Protein AF-A0A4Q3KIL2-F1 (afdb_monomer)

Foldseek 3Di:
DDDPDQDPVNVLVCVQPPPQQCLLVCLLQLHLSLCVVPVPVVVVVVVCVVVVVDDDPPQFAFAEAEDDLVDDPDQLFAWPNVVDPVRDDDPPLQQDWDWDAAQPDTGTGGNVVVVDDPVRSNPDDDDHDDLPDPHSLCLLCVQQVNVPNAAVPRAGFGPLLVVLQVRCVSLVAPHSGEAEEADDDPSLWGDHNNRTHDHHFLVNQLVSSPQDPDPSSCVSVVVVVVLVVVLVVCVVPPDPVVNVVSVVVVVVSVVSSVLSVVLSVQSNPLPDRAQVSRVSVSVSCVVSSHTSYYYHYDDDD

Mean predicted aligned error: 13.44 Å

Solvent-accessible surface area (backbone atoms only — not comparable to full-atom values): 16807 Å² total; per-residue (Å²): 135,85,81,82,79,73,48,74,68,54,52,50,48,48,53,61,69,33,94,84,24,54,32,59,45,11,62,75,61,30,39,55,28,43,49,80,75,38,49,75,59,48,51,52,54,54,49,42,67,74,65,67,75,66,77,86,67,77,75,76,72,74,46,78,43,74,52,36,57,84,38,63,66,64,69,62,48,29,70,60,34,74,75,41,89,88,57,80,69,72,87,51,75,73,48,36,82,32,83,49,68,33,53,91,46,73,44,30,19,24,43,66,67,71,72,50,50,73,71,52,29,51,69,50,81,82,84,90,79,85,87,85,74,92,52,57,88,46,41,48,39,59,46,8,57,72,72,66,24,57,26,82,94,70,26,53,21,18,52,61,30,55,49,5,59,68,35,12,70,78,62,53,26,49,31,47,54,45,44,36,31,40,43,84,50,80,53,53,56,48,31,44,64,58,38,77,48,70,69,37,38,29,42,55,50,16,68,71,57,37,80,54,84,62,75,75,47,43,51,53,56,50,52,51,52,50,54,51,51,51,48,58,52,39,74,76,74,48,55,75,69,58,45,52,54,50,53,53,52,49,54,55,47,56,55,42,28,52,53,39,50,50,51,40,54,56,41,52,66,32,85,45,70,47,54,68,36,32,53,50,45,46,52,48,38,45,76,59,28,30,31,25,19,32,36,32,37,50,79,55,133

Sequence (301 aa):
MSTHVWTRRQALRQLLLGPAMLGLRGVATGLPAAWLMRPAKAMADAQRAIDGAVAPTLAPQYLILSTSGQGDPINCNAPGTYADSNIVHPSDPAMAATSMQFGSFQGKAAAPWASLSSVAGARTSFIHHATGTVVHNDEPKVLALMDNATGPNGSPDNLSSVLARNLAGPLGTVQVSPVAIGAQDPNEAVIFGGSPQPMLTPRSLASLLGKPTGPLGQLQAMRNADLTRLNQYFRQHATSGQRKFIDMYITSQAQTENLSDQYLNQLAQLTDNSPASQCTAAVLLAQMKVSPVFTLHIPFG

Structure (mmCIF, N/CA/C/O backbone):
data_AF-A0A4Q3KIL2-F1
#
_entry.id   AF-A0A4Q3KIL2-F1
#
loop_
_atom_site.group_PDB
_atom_site.id
_atom_site.type_symbol
_atom_site.label_atom_id
_atom_site.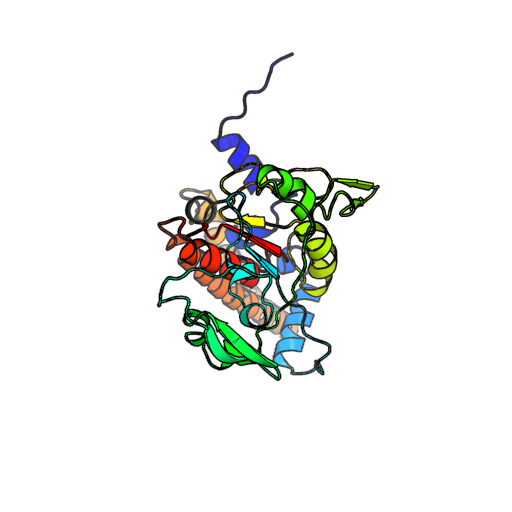label_alt_id
_atom_site.label_comp_id
_atom_site.label_asym_id
_atom_site.label_entity_id
_atom_site.label_seq_id
_atom_site.pdbx_PDB_ins_code
_atom_site.Cartn_x
_atom_site.Cartn_y
_atom_site.Cartn_z
_atom_site.occupancy
_atom_site.B_iso_or_equiv
_atom_site.auth_seq_id
_atom_site.auth_comp_id
_atom_site.auth_asym_id
_atom_site.auth_atom_id
_atom_site.pdbx_PDB_model_num
ATOM 1 N N . MET A 1 1 ? -8.607 39.636 12.199 1.00 35.03 1 MET A N 1
ATOM 2 C CA . MET A 1 1 ? -8.629 38.231 11.737 1.00 35.03 1 MET A CA 1
ATOM 3 C C . MET A 1 1 ? -7.475 37.507 12.408 1.00 35.03 1 MET A C 1
ATOM 5 O O . MET A 1 1 ? -6.334 37.789 12.079 1.00 35.03 1 MET A O 1
ATOM 9 N N . SER A 1 2 ? -7.750 36.691 13.429 1.00 31.44 2 SER A N 1
ATOM 10 C CA . SER A 1 2 ? -6.705 35.939 14.136 1.00 31.44 2 SER A CA 1
ATOM 11 C C . SER A 1 2 ? -6.387 34.682 13.328 1.00 31.44 2 SER A C 1
ATOM 13 O O . SER A 1 2 ? -7.258 33.839 13.121 1.00 31.44 2 SER A O 1
ATOM 15 N N . THR A 1 3 ? -5.168 34.589 12.804 1.00 37.41 3 THR A N 1
ATOM 16 C CA . THR A 1 3 ? -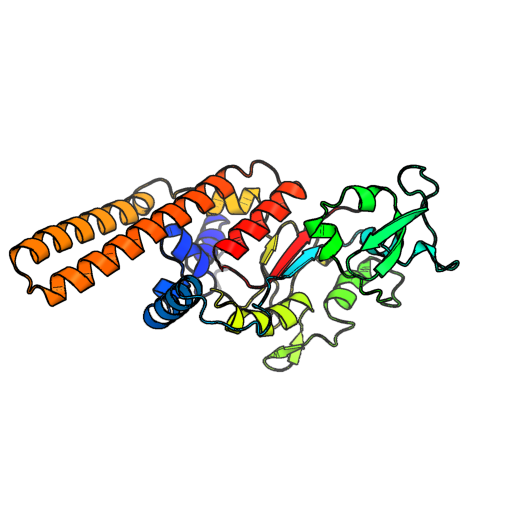4.650 33.379 12.167 1.00 37.41 3 THR A CA 1
ATOM 17 C C . THR A 1 3 ? -4.390 32.351 13.264 1.00 37.41 3 THR A C 1
ATOM 19 O O . THR A 1 3 ? -3.414 32.434 14.006 1.00 37.41 3 THR A O 1
ATOM 22 N N . HIS A 1 4 ? -5.294 31.383 13.416 1.00 42.50 4 HIS A N 1
ATOM 23 C CA . HIS A 1 4 ? -5.058 30.265 14.323 1.00 42.50 4 HIS A CA 1
ATOM 24 C C . HIS A 1 4 ? -3.902 29.419 13.776 1.00 42.50 4 HIS A C 1
ATOM 26 O O . HIS A 1 4 ? -4.068 28.654 12.829 1.00 42.50 4 HIS A O 1
ATOM 32 N N . VAL A 1 5 ? -2.717 29.570 14.369 1.00 41.41 5 VAL A N 1
ATOM 33 C CA . VAL A 1 5 ? -1.567 28.701 14.104 1.00 41.41 5 VAL A CA 1
ATOM 34 C C . VAL A 1 5 ? -1.808 27.380 14.826 1.00 41.41 5 VAL A C 1
ATOM 36 O O . VAL A 1 5 ? -1.796 27.306 16.055 1.00 41.41 5 VAL A O 1
ATOM 39 N N . TRP A 1 6 ? -2.068 26.332 14.051 1.00 39.75 6 TRP A N 1
ATOM 40 C CA . TRP A 1 6 ? -2.259 24.982 14.562 1.00 39.75 6 TRP A CA 1
ATOM 41 C C . TRP A 1 6 ? -0.924 24.414 15.030 1.00 39.75 6 TRP A C 1
ATOM 43 O O . TRP A 1 6 ? 0.027 24.310 14.259 1.00 39.75 6 TRP A O 1
ATOM 53 N N . THR A 1 7 ? -0.842 23.985 16.288 1.00 44.94 7 THR A N 1
ATOM 54 C CA . THR A 1 7 ? 0.316 23.199 16.730 1.00 44.94 7 THR A CA 1
ATOM 55 C C . THR A 1 7 ? 0.270 21.806 16.098 1.00 44.94 7 THR A C 1
ATOM 57 O O . THR A 1 7 ? -0.809 21.242 15.898 1.00 44.94 7 THR A O 1
ATOM 60 N N . ARG A 1 8 ? 1.433 21.182 15.857 1.00 40.28 8 ARG A N 1
ATOM 61 C CA . ARG A 1 8 ? 1.53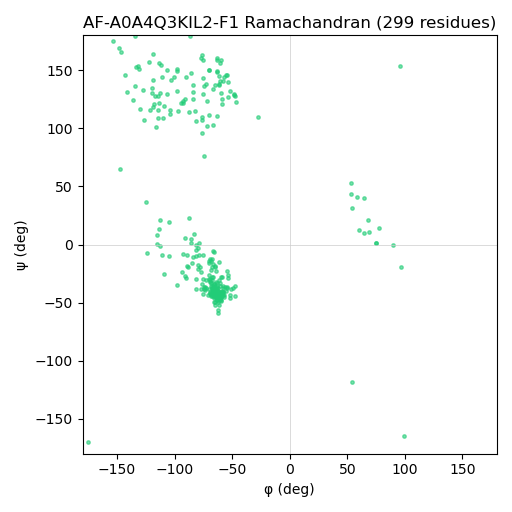3 19.796 15.348 1.00 40.28 8 ARG A CA 1
ATOM 62 C C . ARG A 1 8 ? 0.663 18.825 16.160 1.00 40.28 8 ARG A C 1
ATOM 64 O O . ARG A 1 8 ? 0.004 17.961 15.605 1.00 40.28 8 ARG A O 1
ATOM 71 N N . ARG A 1 9 ? 0.579 19.024 17.479 1.00 41.16 9 ARG A N 1
ATOM 72 C CA . ARG A 1 9 ? -0.278 18.248 18.392 1.00 41.16 9 ARG A CA 1
ATOM 73 C C . ARG A 1 9 ? -1.779 18.498 18.179 1.00 41.16 9 ARG A C 1
ATOM 75 O O . ARG A 1 9 ? -2.560 17.566 18.324 1.00 41.16 9 ARG A O 1
ATOM 82 N N . GLN A 1 10 ? -2.196 19.721 17.853 1.00 40.84 10 GLN A N 1
ATOM 83 C CA . GLN A 1 10 ? -3.594 20.042 17.536 1.00 40.84 10 GLN A CA 1
ATOM 84 C C . GLN A 1 10 ? -4.000 19.512 16.160 1.00 40.84 10 GLN A C 1
ATOM 86 O O . GLN A 1 10 ? -5.083 18.948 16.046 1.00 40.84 10 GLN A O 1
ATOM 91 N N . ALA A 1 11 ? -3.113 19.597 15.163 1.00 47.94 11 ALA A N 1
ATOM 92 C CA . ALA A 1 11 ? -3.315 18.975 13.856 1.00 47.94 11 ALA A CA 1
ATOM 93 C C . ALA A 1 11 ? -3.452 17.450 13.990 1.00 47.94 11 ALA A C 1
ATOM 95 O O . ALA A 1 11 ? -4.404 16.872 13.483 1.00 47.94 11 ALA A O 1
ATOM 96 N N . LEU A 1 12 ? -2.582 16.809 14.780 1.00 44.91 12 LEU A N 1
ATOM 97 C CA . LEU A 1 12 ? -2.662 15.373 15.067 1.00 44.91 12 LEU A CA 1
ATOM 98 C C . LEU A 1 12 ? -3.916 14.984 15.866 1.00 44.91 12 LEU A C 1
ATOM 100 O O . LEU A 1 12 ? -4.490 13.931 15.620 1.00 44.91 12 LEU A O 1
ATOM 104 N N . ARG A 1 13 ? -4.389 15.824 16.795 1.00 43.31 13 ARG A N 1
ATOM 105 C CA . ARG A 1 13 ? -5.648 15.582 17.526 1.00 43.31 13 ARG A CA 1
ATOM 106 C C . ARG A 1 13 ? -6.883 15.743 16.643 1.00 43.31 13 ARG A C 1
ATOM 108 O O . ARG A 1 13 ? -7.814 14.958 16.789 1.00 43.31 13 ARG A O 1
ATOM 115 N N . GLN A 1 14 ? -6.898 16.715 15.734 1.00 42.12 14 GLN A N 1
ATOM 116 C CA . GLN A 1 14 ? -7.960 16.825 14.732 1.00 42.12 14 GLN A CA 1
ATOM 117 C C . GLN A 1 14 ? -7.909 15.694 13.707 1.00 42.12 14 GLN A C 1
ATOM 119 O O . GLN A 1 14 ? -8.963 15.223 13.293 1.00 42.12 14 GLN A O 1
ATOM 124 N N . LEU A 1 15 ? -6.714 15.202 13.372 1.00 45.72 15 LEU A N 1
ATOM 125 C CA . LEU A 1 15 ? -6.539 13.989 12.583 1.00 45.72 15 LEU A CA 1
ATOM 126 C C . LEU A 1 15 ? -7.158 12.788 13.323 1.00 45.72 15 LEU A C 1
ATOM 128 O O . LEU A 1 15 ? -8.033 12.131 12.785 1.00 45.72 15 LEU A O 1
ATOM 132 N N . LEU A 1 16 ? -6.804 12.556 14.593 1.00 43.12 16 LEU A N 1
ATOM 133 C CA . LEU A 1 16 ? -7.280 11.419 15.403 1.00 43.12 16 LEU A CA 1
ATOM 134 C C . LEU A 1 16 ? -8.783 11.454 15.746 1.00 43.12 16 LEU A C 1
ATOM 136 O O . LEU A 1 16 ? -9.390 10.409 15.977 1.00 43.12 16 LEU A O 1
ATOM 140 N N . LEU A 1 17 ? -9.392 12.642 15.826 1.00 43.94 17 LEU A N 1
ATOM 141 C CA . LEU A 1 17 ? -10.775 12.823 16.287 1.00 43.94 17 LEU A CA 1
ATOM 142 C C . LEU A 1 17 ? -11.723 13.369 15.209 1.00 43.94 17 LEU A C 1
ATOM 144 O O . LEU A 1 17 ? -12.907 13.531 15.500 1.00 43.94 17 LEU A O 1
ATOM 148 N N . GLY A 1 18 ? -11.247 13.626 13.991 1.00 44.44 18 GLY A N 1
ATOM 149 C CA . GLY A 1 18 ? -12.060 14.114 12.880 1.00 44.44 18 GLY A CA 1
ATOM 150 C C . GLY A 1 18 ? -12.931 13.028 12.227 1.00 44.44 18 GLY A C 1
ATOM 151 O O . GLY A 1 18 ? -12.672 11.833 12.391 1.00 44.44 18 GLY A O 1
ATOM 152 N N . PRO A 1 19 ? -13.956 13.421 11.447 1.00 42.84 19 PRO A N 1
ATOM 153 C CA . PRO A 1 19 ? -14.855 12.492 10.752 1.00 42.84 19 PRO A CA 1
ATOM 154 C C . PRO A 1 19 ? -14.146 11.590 9.721 1.00 42.84 19 PRO A C 1
ATOM 156 O O . PRO A 1 19 ? -14.701 10.567 9.333 1.00 42.84 19 PRO A O 1
ATOM 159 N N . ALA A 1 20 ? -12.910 11.923 9.327 1.00 44.31 20 ALA A N 1
ATOM 160 C CA . ALA A 1 20 ? -12.095 11.169 8.374 1.00 44.31 20 ALA A CA 1
ATOM 161 C C . ALA A 1 20 ? -11.346 9.953 8.967 1.00 44.31 20 ALA A C 1
ATOM 163 O O . ALA A 1 20 ? -10.814 9.160 8.203 1.00 44.31 20 ALA A O 1
ATOM 164 N N . MET A 1 21 ? -11.306 9.768 10.298 1.00 50.22 21 MET A N 1
ATOM 165 C CA . MET A 1 21 ? -10.473 8.737 10.955 1.00 50.22 21 MET A CA 1
ATOM 166 C C . MET A 1 21 ? -11.263 7.791 11.872 1.00 50.22 21 MET A C 1
ATOM 168 O O . MET A 1 21 ? -10.774 7.330 12.908 1.00 50.22 21 MET A O 1
ATOM 172 N N . LEU A 1 22 ? -12.493 7.440 11.484 1.00 47.72 22 LEU A N 1
ATOM 173 C CA . LEU A 1 22 ? -13.296 6.431 12.190 1.00 47.72 22 LEU A CA 1
ATOM 174 C C . LEU A 1 22 ? -12.536 5.096 12.352 1.00 47.72 22 LEU A C 1
ATOM 176 O O . LEU A 1 22 ? -12.749 4.395 13.339 1.00 47.72 22 LEU A O 1
ATOM 180 N N . GLY A 1 23 ? -11.586 4.791 11.455 1.00 45.25 23 GLY A N 1
ATOM 181 C CA . GLY A 1 23 ? -10.750 3.584 11.492 1.00 45.25 23 GLY A CA 1
ATOM 182 C C . GLY A 1 23 ? -9.771 3.574 12.657 1.00 45.25 23 GLY A C 1
ATOM 183 O O . GLY A 1 23 ? -9.703 2.589 13.385 1.00 45.25 23 GLY A O 1
ATOM 184 N N . LEU A 1 24 ? -9.101 4.701 12.915 1.00 46.56 24 LEU A N 1
ATOM 185 C CA . LEU A 1 24 ? -8.197 4.842 14.060 1.00 46.56 24 LEU A CA 1
ATOM 186 C C . LEU A 1 24 ? -8.939 4.868 15.402 1.00 46.56 24 LEU A C 1
ATOM 188 O O . LEU A 1 24 ? -8.384 4.438 16.410 1.00 46.56 24 LEU A O 1
ATOM 192 N N . ARG A 1 25 ? -10.208 5.300 15.434 1.00 46.59 25 ARG A N 1
ATOM 193 C CA . ARG A 1 25 ? -11.052 5.157 16.635 1.00 46.59 25 ARG A CA 1
ATOM 194 C C . ARG A 1 25 ? -11.373 3.696 16.933 1.00 46.59 25 ARG A C 1
ATOM 196 O O . ARG A 1 25 ? -11.379 3.307 18.096 1.00 46.59 25 ARG A O 1
ATOM 203 N N . GLY A 1 26 ? -11.608 2.885 15.904 1.00 49.19 26 GLY A N 1
ATOM 204 C CA . GLY A 1 26 ? -11.785 1.445 16.074 1.00 49.19 26 GLY A CA 1
ATOM 205 C C . GLY A 1 26 ? -10.548 0.779 16.674 1.00 49.19 26 GLY A C 1
ATOM 206 O O . GLY A 1 26 ? -10.642 0.008 17.625 1.00 49.19 26 GLY A O 1
ATOM 207 N N . VAL A 1 27 ? -9.376 1.209 16.211 1.00 45.25 27 VAL A N 1
ATOM 208 C CA . VAL A 1 27 ? -8.084 0.778 16.744 1.00 45.25 27 VAL A CA 1
ATOM 209 C C . VAL A 1 27 ? -7.887 1.224 18.204 1.00 45.25 27 VAL A C 1
ATOM 211 O O . VAL A 1 27 ? -7.568 0.404 19.056 1.00 45.25 27 VAL A O 1
ATOM 214 N N . ALA A 1 28 ? -8.194 2.478 18.552 1.00 42.81 28 ALA A N 1
ATOM 215 C CA . ALA A 1 28 ? -8.120 2.972 19.935 1.00 42.81 28 ALA A CA 1
ATOM 216 C C . ALA A 1 28 ? -9.170 2.365 20.893 1.00 42.81 28 ALA A C 1
ATOM 218 O O . ALA A 1 28 ? -9.069 2.533 22.105 1.00 42.81 28 ALA A O 1
ATOM 219 N N . THR A 1 29 ? -10.204 1.704 20.367 1.00 48.47 29 THR A N 1
ATOM 220 C CA . THR A 1 29 ? -11.288 1.105 21.160 1.00 48.47 29 THR A CA 1
ATOM 221 C C . THR A 1 29 ? -11.313 -0.419 21.111 1.00 48.47 29 THR A C 1
ATOM 223 O O . THR A 1 29 ? -12.167 -1.015 21.771 1.00 48.47 29 THR A O 1
ATOM 226 N N . GLY A 1 30 ? -10.407 -1.058 20.364 1.00 39.66 30 GLY A N 1
ATOM 227 C CA . GLY A 1 30 ? -10.364 -2.512 20.197 1.00 39.66 30 GLY A CA 1
ATOM 228 C C . GLY A 1 30 ? -11.530 -3.095 19.390 1.00 39.66 30 GLY A C 1
ATOM 229 O O . GLY A 1 30 ? -11.715 -4.305 19.384 1.00 39.66 30 GLY A O 1
ATOM 230 N N . LEU A 1 31 ? -12.337 -2.250 18.740 1.00 40.62 31 LEU A N 1
ATOM 231 C CA . LEU A 1 31 ? -13.513 -2.641 17.965 1.00 40.62 31 LEU A CA 1
ATOM 232 C C . LEU A 1 31 ? -13.291 -2.233 16.501 1.00 40.62 31 LEU A C 1
ATOM 234 O O . LEU A 1 31 ? -13.139 -1.043 16.239 1.00 40.62 31 LEU A O 1
ATOM 238 N N . PRO A 1 32 ? -13.313 -3.152 15.518 1.00 44.44 32 PRO A N 1
ATOM 239 C CA . PRO A 1 32 ? -13.285 -2.840 14.103 1.00 44.44 32 PRO A CA 1
ATOM 240 C C . PRO A 1 32 ? -14.306 -1.751 13.838 1.00 44.44 32 PRO A C 1
ATOM 242 O O . PRO A 1 32 ? -15.466 -1.864 14.232 1.00 44.44 32 PRO A O 1
ATOM 245 N N . ALA A 1 33 ? -13.910 -0.671 13.181 1.00 49.88 33 ALA A N 1
ATOM 246 C CA . ALA A 1 33 ? -14.831 0.447 13.028 1.00 49.88 33 ALA A CA 1
ATOM 247 C C . ALA A 1 33 ? -16.041 0.113 12.130 1.00 49.88 33 ALA A C 1
ATOM 249 O O . ALA A 1 33 ? -17.087 0.746 12.254 1.00 49.88 33 ALA A O 1
ATOM 250 N N . ALA A 1 34 ? -15.973 -0.964 11.337 1.00 45.19 34 ALA A N 1
ATOM 251 C CA . ALA A 1 34 ? -17.139 -1.577 10.694 1.00 45.19 34 ALA A CA 1
ATOM 252 C C . ALA A 1 34 ? -18.194 -2.081 11.705 1.00 45.19 34 ALA A C 1
ATOM 254 O O . ALA A 1 34 ? -19.392 -1.990 11.445 1.00 45.19 34 ALA A O 1
ATOM 255 N N . TRP A 1 35 ? -17.763 -2.550 12.876 1.00 42.69 35 TRP A N 1
ATOM 256 C CA . TRP A 1 35 ? -18.611 -2.947 14.003 1.00 42.69 35 TRP A CA 1
ATOM 257 C C . TRP A 1 35 ? -19.226 -1.737 14.720 1.00 42.69 35 TRP A C 1
ATOM 259 O O . TRP A 1 35 ? -20.393 -1.777 15.098 1.00 42.69 35 TRP A O 1
ATOM 269 N N . LEU A 1 36 ? -18.474 -0.635 14.838 1.00 47.66 36 LEU A N 1
ATOM 270 C CA . LEU A 1 36 ? -18.966 0.634 15.395 1.00 47.66 36 LEU A CA 1
ATOM 271 C C . LEU A 1 36 ? -19.998 1.321 14.485 1.00 47.66 36 LEU A C 1
ATOM 273 O O . LEU A 1 36 ? -20.871 2.029 14.977 1.00 47.66 36 LEU A O 1
ATOM 277 N N . MET A 1 37 ? -19.907 1.119 13.166 1.00 47.97 37 MET A N 1
ATOM 278 C CA . MET A 1 37 ? -20.802 1.755 12.194 1.00 47.97 37 MET A CA 1
ATOM 279 C C . MET A 1 37 ? -21.969 0.871 11.737 1.00 47.97 37 MET A C 1
ATOM 281 O O . MET A 1 37 ? -23.038 1.395 11.427 1.00 47.97 37 MET A O 1
ATOM 285 N N . ARG A 1 38 ? -21.774 -0.451 11.615 1.00 48.25 38 ARG A N 1
ATOM 286 C CA . ARG A 1 38 ? -22.749 -1.393 11.024 1.00 48.25 38 ARG A CA 1
ATOM 287 C C . ARG A 1 38 ? -22.684 -2.785 11.685 1.00 48.25 38 ARG A C 1
ATOM 289 O O . ARG A 1 38 ? -22.380 -3.770 11.005 1.00 48.25 38 ARG A O 1
ATOM 296 N N . PRO A 1 39 ? -23.018 -2.901 12.984 1.00 40.09 39 PRO A N 1
ATOM 297 C CA . PRO A 1 39 ? -22.806 -4.120 13.774 1.00 40.09 39 PRO A CA 1
ATOM 298 C C . PRO A 1 39 ? -23.517 -5.357 13.200 1.00 40.09 39 PRO A C 1
ATOM 300 O O . PRO A 1 39 ? -22.914 -6.420 13.090 1.00 40.09 39 PRO A O 1
ATOM 303 N N . ALA A 1 40 ? -24.758 -5.213 12.720 1.00 39.09 40 ALA A N 1
ATOM 304 C CA . ALA A 1 40 ? -25.524 -6.323 12.141 1.00 39.09 40 ALA A CA 1
ATOM 305 C C . ALA A 1 40 ? -24.947 -6.852 10.810 1.00 39.09 40 ALA A C 1
ATOM 307 O O . ALA A 1 40 ? -25.066 -8.037 10.508 1.00 39.09 40 ALA A O 1
ATOM 308 N N . LYS A 1 41 ? -24.300 -5.989 10.014 1.00 43.50 41 LYS A N 1
ATOM 309 C CA . LYS A 1 41 ? -23.713 -6.367 8.718 1.00 43.50 41 LYS A CA 1
ATOM 310 C C . LYS A 1 41 ? -22.340 -7.019 8.902 1.00 43.50 41 LYS A C 1
ATOM 312 O O . LYS A 1 41 ? -22.050 -8.024 8.267 1.00 43.50 41 LYS A O 1
ATOM 317 N N . ALA A 1 42 ? -21.551 -6.510 9.850 1.00 37.97 42 ALA A N 1
ATOM 318 C CA . ALA A 1 42 ? -20.264 -7.090 10.223 1.00 37.97 42 ALA A CA 1
ATOM 319 C C . ALA A 1 42 ? -20.399 -8.509 10.814 1.00 37.97 42 ALA A C 1
ATOM 321 O O . ALA A 1 42 ? -19.569 -9.368 10.526 1.00 37.97 42 ALA A O 1
ATOM 322 N N . MET A 1 43 ? -21.464 -8.777 11.582 1.00 42.50 43 MET A N 1
ATOM 323 C CA . MET A 1 43 ? -21.777 -10.127 12.071 1.00 42.50 43 MET A CA 1
ATOM 324 C C . MET A 1 43 ? -22.189 -11.085 10.943 1.00 42.50 43 MET A C 1
ATOM 326 O O . MET A 1 43 ? -21.793 -12.247 10.957 1.00 42.50 43 MET A O 1
ATOM 330 N N . ALA A 1 44 ? -22.931 -10.604 9.940 1.00 37.75 44 ALA A N 1
ATOM 331 C CA . ALA A 1 44 ? -23.339 -11.423 8.799 1.00 37.75 44 ALA A CA 1
ATOM 332 C C . ALA A 1 44 ? -22.154 -11.825 7.901 1.00 37.75 44 ALA A C 1
ATOM 334 O O . ALA A 1 44 ? -22.129 -12.947 7.402 1.00 37.75 44 ALA A O 1
ATOM 335 N N . ASP A 1 45 ? -21.160 -10.951 7.722 1.00 43.16 45 ASP A N 1
ATOM 336 C CA . ASP A 1 45 ? -19.970 -11.247 6.910 1.00 43.16 45 ASP A CA 1
ATOM 337 C C . ASP A 1 45 ? -18.994 -12.200 7.627 1.00 43.16 45 ASP A C 1
ATOM 339 O O . ASP A 1 45 ? -18.424 -13.088 6.995 1.00 43.16 45 ASP A O 1
ATOM 343 N N . ALA A 1 46 ? -18.841 -12.069 8.952 1.00 40.44 46 ALA A N 1
ATOM 344 C CA . ALA A 1 46 ? -18.045 -12.996 9.762 1.00 40.44 46 ALA A CA 1
ATOM 345 C C . ALA A 1 46 ? -18.672 -14.401 9.809 1.00 40.44 46 ALA A C 1
ATOM 347 O O . ALA A 1 46 ? -17.968 -15.395 9.647 1.00 40.44 46 ALA A O 1
ATOM 348 N N . GLN A 1 47 ? -20.000 -14.482 9.944 1.00 36.12 47 GLN A N 1
ATOM 349 C CA . GLN A 1 47 ? -20.738 -15.745 9.924 1.00 36.12 47 GLN A CA 1
ATOM 350 C C . GLN A 1 47 ? -20.672 -16.423 8.542 1.00 36.12 47 GLN A C 1
ATOM 352 O O . GLN A 1 47 ? -20.425 -17.620 8.458 1.00 36.12 47 GLN A O 1
ATOM 357 N N . ARG A 1 48 ? -20.768 -15.663 7.438 1.00 39.41 48 ARG A N 1
ATOM 358 C CA . ARG A 1 48 ? -20.598 -16.205 6.072 1.00 39.41 48 ARG A CA 1
ATOM 359 C C . ARG A 1 48 ? -19.193 -16.745 5.791 1.00 39.41 48 ARG A C 1
ATOM 361 O O . ARG A 1 48 ? -19.067 -17.682 5.007 1.00 39.41 48 ARG A O 1
ATOM 368 N N . ALA A 1 49 ? -18.157 -16.162 6.399 1.00 39.25 49 ALA A N 1
ATOM 369 C CA . ALA A 1 49 ? -16.780 -16.646 6.286 1.00 39.25 49 ALA A CA 1
ATOM 370 C C . ALA A 1 49 ? -16.545 -17.947 7.078 1.00 39.25 49 ALA A C 1
ATOM 372 O O . ALA A 1 49 ? -15.733 -18.770 6.664 1.00 39.25 49 ALA A O 1
ATOM 373 N N . ILE A 1 50 ? -17.271 -18.141 8.184 1.00 40.41 50 ILE A N 1
ATOM 374 C CA . ILE A 1 50 ? -17.244 -19.366 8.998 1.00 40.41 50 ILE A CA 1
ATOM 375 C C . ILE A 1 50 ? -18.057 -20.489 8.332 1.00 40.41 50 ILE A C 1
ATOM 377 O O . ILE A 1 50 ? -17.620 -21.636 8.321 1.00 40.41 50 ILE A O 1
ATOM 381 N N . ASP A 1 51 ? -19.193 -20.158 7.713 1.00 36.47 51 ASP A N 1
ATOM 382 C CA . ASP A 1 51 ? -20.136 -21.144 7.165 1.00 36.47 51 ASP A CA 1
ATOM 383 C C . ASP A 1 51 ? -19.799 -21.610 5.734 1.00 36.47 51 ASP A C 1
ATOM 385 O O . ASP A 1 51 ? -20.573 -22.345 5.121 1.00 36.47 51 ASP A O 1
ATOM 389 N N . GLY A 1 52 ? -18.667 -21.178 5.162 1.00 40.56 52 GLY A N 1
ATOM 390 C CA . GLY A 1 52 ? -18.205 -21.610 3.833 1.00 40.56 52 GLY A CA 1
ATOM 391 C C . GLY A 1 52 ? -19.171 -21.299 2.675 1.00 40.56 52 GLY A C 1
ATOM 392 O O . GLY A 1 52 ? -19.000 -21.810 1.571 1.00 40.56 52 GLY A O 1
ATOM 393 N N . ALA A 1 53 ? -20.187 -20.462 2.905 1.00 37.53 53 ALA A N 1
ATOM 394 C CA . ALA A 1 53 ? -21.358 -20.303 2.039 1.00 37.53 53 ALA A CA 1
ATOM 395 C C . ALA A 1 53 ? -21.179 -19.279 0.901 1.00 37.53 53 ALA A C 1
ATOM 397 O O . ALA A 1 53 ? -22.160 -18.739 0.385 1.00 37.53 53 ALA A O 1
ATOM 398 N N . VAL A 1 54 ? -19.942 -18.991 0.492 1.00 40.84 54 VAL A N 1
ATOM 399 C CA . VAL A 1 54 ? -19.667 -18.134 -0.668 1.00 40.84 54 VAL A CA 1
ATOM 400 C C . VAL A 1 54 ? -18.971 -18.969 -1.738 1.00 40.84 54 VAL A C 1
ATOM 402 O O . VAL A 1 54 ? -17.773 -19.228 -1.666 1.00 40.84 54 VAL A O 1
ATOM 405 N N . ALA A 1 55 ? -19.739 -19.385 -2.750 1.00 37.59 55 ALA A N 1
ATOM 406 C CA . ALA A 1 55 ? -19.182 -19.797 -4.037 1.00 37.59 55 ALA A CA 1
ATOM 407 C C . ALA A 1 55 ? -18.313 -18.650 -4.602 1.00 37.59 55 ALA A C 1
ATOM 409 O O . ALA A 1 55 ? -18.652 -17.488 -4.372 1.00 37.59 55 ALA A O 1
ATOM 410 N N . PRO A 1 56 ? -17.206 -18.925 -5.318 1.00 39.38 56 PRO A N 1
ATOM 411 C CA . PRO A 1 56 ? -16.172 -17.937 -5.609 1.00 39.38 56 PRO A CA 1
ATOM 412 C C . PRO A 1 56 ? -16.619 -16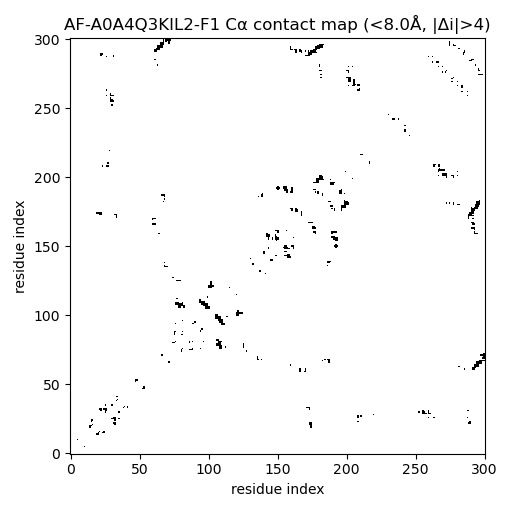.943 -6.691 1.00 39.38 56 PRO A C 1
ATOM 414 O O . PRO A 1 56 ? -16.159 -16.975 -7.826 1.00 39.38 56 PRO A O 1
ATOM 417 N N . THR A 1 57 ? -17.479 -15.994 -6.342 1.00 47.62 57 THR A N 1
ATOM 418 C CA . THR A 1 57 ? -17.355 -14.642 -6.885 1.00 47.62 57 THR A CA 1
ATOM 419 C C . THR A 1 57 ? -16.104 -14.065 -6.238 1.00 47.62 57 THR A C 1
ATOM 421 O O . THR A 1 57 ? -16.100 -13.927 -5.015 1.00 47.62 57 THR A O 1
ATOM 424 N N . LEU A 1 58 ? -15.035 -13.852 -7.022 1.00 55.91 58 LEU A N 1
ATOM 425 C CA . LEU A 1 58 ? -13.711 -13.382 -6.577 1.00 55.91 58 LEU A CA 1
ATOM 426 C C . LEU A 1 58 ? -13.821 -12.525 -5.311 1.00 55.91 58 LEU A C 1
ATOM 428 O O . LEU A 1 58 ? -14.370 -11.424 -5.354 1.00 55.91 58 LEU A O 1
ATOM 432 N N . ALA A 1 59 ? -13.349 -13.059 -4.181 1.00 68.44 59 ALA A N 1
ATOM 433 C CA . ALA A 1 59 ? -13.332 -12.309 -2.935 1.00 68.44 59 ALA A CA 1
ATOM 434 C C . ALA A 1 59 ? -12.594 -10.983 -3.192 1.00 68.44 59 ALA A C 1
ATOM 436 O O . ALA A 1 59 ? -11.490 -11.020 -3.749 1.00 68.44 59 ALA A O 1
ATOM 437 N N . PRO A 1 60 ? -13.191 -9.826 -2.855 1.00 77.38 60 PRO A N 1
ATOM 438 C CA . PRO A 1 60 ? -12.581 -8.539 -3.149 1.00 77.38 60 PRO A CA 1
ATOM 439 C C . PRO A 1 60 ? -11.201 -8.456 -2.490 1.00 77.38 60 PRO A C 1
ATOM 441 O O . PRO A 1 60 ? -11.006 -8.932 -1.370 1.00 77.38 60 PRO A O 1
ATOM 444 N N . GLN A 1 61 ? -10.235 -7.869 -3.197 1.00 85.44 61 GLN A N 1
ATOM 445 C CA . GLN A 1 61 ? -8.846 -7.776 -2.751 1.00 85.44 61 GLN A CA 1
ATOM 446 C C . GLN A 1 61 ? -8.473 -6.330 -2.427 1.00 85.44 61 GLN A C 1
ATOM 448 O O . GLN A 1 61 ? -8.918 -5.399 -3.096 1.00 85.44 61 GLN A O 1
ATOM 453 N N . TYR A 1 62 ? -7.635 -6.159 -1.406 1.00 91.44 62 TYR A N 1
ATOM 454 C CA . TYR A 1 62 ? -6.967 -4.888 -1.135 1.00 91.44 62 TYR A CA 1
ATOM 455 C C . TYR A 1 62 ? -5.918 -4.607 -2.209 1.00 91.44 62 TYR A C 1
ATOM 457 O O . TYR A 1 62 ? -5.298 -5.537 -2.729 1.00 91.44 62 TYR A O 1
ATOM 465 N N . LEU A 1 63 ? -5.679 -3.327 -2.488 1.00 92.88 63 LEU A N 1
ATOM 466 C CA . LEU A 1 63 ? -4.596 -2.896 -3.366 1.00 92.88 63 LEU A CA 1
ATOM 467 C C . LEU A 1 63 ? -3.471 -2.266 -2.550 1.00 92.88 63 LEU A C 1
ATOM 469 O O . LEU A 1 63 ? -3.698 -1.343 -1.768 1.00 92.88 63 LEU A O 1
ATOM 473 N N . ILE A 1 64 ? -2.252 -2.734 -2.790 1.00 92.81 64 ILE A N 1
ATOM 474 C CA . ILE A 1 64 ? -1.026 -2.077 -2.348 1.00 92.81 64 ILE A CA 1
ATOM 475 C C . ILE A 1 64 ? -0.295 -1.645 -3.617 1.00 92.81 64 ILE A C 1
ATOM 477 O O . ILE A 1 64 ? 0.067 -2.489 -4.433 1.00 92.81 64 ILE A O 1
ATOM 481 N N . LEU A 1 65 ? -0.134 -0.339 -3.800 1.00 90.56 65 LEU A N 1
ATOM 482 C CA . LEU A 1 65 ? 0.515 0.260 -4.961 1.00 90.56 65 LEU A CA 1
ATOM 483 C C . LEU A 1 65 ? 1.865 0.830 -4.537 1.00 90.56 65 LEU A C 1
ATOM 485 O O . LEU A 1 65 ? 1.900 1.722 -3.700 1.00 90.56 65 LEU A O 1
ATOM 489 N N . SER A 1 66 ? 2.961 0.351 -5.114 1.00 88.44 66 SER A N 1
ATOM 490 C CA . SER A 1 66 ? 4.238 1.061 -5.013 1.00 88.44 66 SER A CA 1
ATOM 491 C C . SER A 1 66 ? 4.300 2.129 -6.096 1.00 88.44 66 SER A C 1
ATOM 493 O O . SER A 1 66 ? 3.913 1.845 -7.226 1.00 88.44 66 SER A O 1
ATOM 495 N N . THR A 1 67 ? 4.780 3.316 -5.745 1.00 85.25 67 THR A N 1
ATOM 496 C CA . THR A 1 67 ? 5.098 4.398 -6.683 1.00 85.25 67 THR A CA 1
ATOM 497 C C . THR A 1 67 ? 6.346 5.115 -6.195 1.00 85.25 67 THR A C 1
ATOM 499 O O . THR A 1 67 ? 6.563 5.220 -4.982 1.00 85.25 67 THR A O 1
ATOM 502 N N . SER A 1 68 ? 7.166 5.594 -7.123 1.00 84.62 68 SER A N 1
ATOM 503 C CA . SER A 1 68 ? 8.309 6.432 -6.799 1.00 84.62 68 SER A CA 1
ATOM 504 C C . SER A 1 68 ? 8.516 7.540 -7.821 1.00 84.62 68 SER A C 1
ATOM 506 O O . SER A 1 68 ? 8.672 7.283 -9.018 1.00 84.62 68 SER A O 1
ATOM 508 N N . GLY A 1 69 ? 8.680 8.770 -7.329 1.00 79.56 69 GLY A N 1
ATOM 509 C CA . GLY A 1 69 ? 8.993 9.929 -8.170 1.00 79.56 69 GLY A CA 1
ATOM 510 C C . GLY A 1 69 ? 10.385 9.907 -8.782 1.00 79.56 69 GLY A C 1
ATOM 511 O O . GLY A 1 69 ? 10.660 10.649 -9.722 1.00 79.56 69 GLY A O 1
ATOM 512 N N . GLN A 1 70 ? 11.255 9.010 -8.312 1.00 76.56 70 GLN A N 1
ATOM 513 C CA . GLN A 1 70 ? 12.541 8.720 -8.952 1.00 76.56 70 GLN A CA 1
ATOM 514 C C . GLN A 1 70 ? 12.402 7.736 -10.131 1.00 76.56 70 GLN A C 1
ATOM 516 O O . GLN A 1 70 ? 13.382 7.423 -10.802 1.00 76.56 70 GLN A O 1
ATOM 521 N N . GLY A 1 71 ? 11.180 7.278 -10.417 1.00 69.62 71 GLY A N 1
ATOM 522 C CA . GLY A 1 71 ? 10.874 6.191 -11.338 1.00 69.62 71 GLY A CA 1
ATOM 523 C C . GLY A 1 71 ? 10.721 4.853 -10.613 1.00 69.62 71 GLY A C 1
ATOM 524 O O . GLY A 1 71 ? 11.317 4.621 -9.564 1.00 69.62 71 GLY A O 1
ATOM 525 N N . ASP A 1 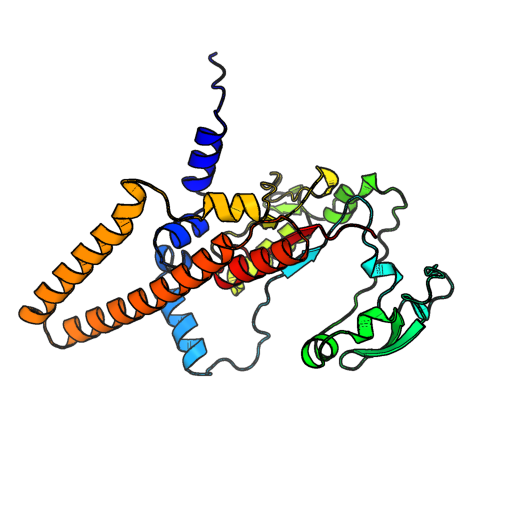72 ? 9.942 3.944 -11.202 1.00 64.44 72 ASP A N 1
ATOM 526 C CA . ASP A 1 72 ? 9.731 2.594 -10.676 1.00 64.44 72 ASP A CA 1
ATOM 527 C C . ASP A 1 72 ? 10.533 1.573 -11.502 1.00 64.44 72 ASP A C 1
ATOM 529 O O . ASP A 1 72 ? 10.180 1.325 -12.654 1.00 64.44 72 ASP A O 1
ATOM 533 N N . PRO A 1 73 ? 11.579 0.916 -10.961 1.00 51.25 73 PRO A N 1
ATOM 534 C CA . PRO A 1 73 ? 12.427 0.002 -11.739 1.00 51.25 73 PRO A CA 1
ATOM 535 C C . PRO A 1 73 ? 11.760 -1.356 -12.015 1.00 51.25 73 PRO A C 1
ATOM 537 O O . PRO A 1 73 ? 12.294 -2.184 -12.760 1.00 51.25 73 PRO A O 1
ATOM 540 N N . ILE A 1 74 ? 10.608 -1.616 -11.385 1.00 51.72 74 ILE A N 1
ATOM 541 C CA . ILE A 1 74 ? 9.909 -2.904 -11.447 1.00 51.72 74 ILE A CA 1
ATOM 542 C C . ILE A 1 74 ? 9.413 -3.185 -12.869 1.00 51.72 74 ILE A C 1
ATOM 544 O O . ILE A 1 74 ? 9.416 -4.339 -13.294 1.00 51.72 74 ILE A O 1
ATOM 548 N N . ASN A 1 75 ? 9.019 -2.155 -13.618 1.00 64.62 75 ASN A N 1
ATOM 549 C CA . ASN A 1 75 ? 8.394 -2.319 -14.928 1.00 64.62 75 ASN A CA 1
ATOM 550 C C . ASN A 1 75 ? 9.385 -2.757 -16.020 1.00 64.62 75 ASN A C 1
ATOM 552 O O . ASN A 1 75 ? 9.023 -3.599 -16.830 1.00 64.62 75 ASN A O 1
ATOM 556 N N . CYS A 1 76 ? 10.632 -2.278 -16.021 1.00 70.50 76 CYS A N 1
ATOM 557 C CA . CYS A 1 76 ? 11.604 -2.604 -17.070 1.00 70.50 76 CYS A CA 1
ATOM 558 C C . CYS A 1 76 ? 12.201 -4.007 -16.921 1.00 70.50 76 CYS A C 1
ATOM 560 O O . CYS A 1 76 ? 12.633 -4.592 -17.904 1.00 70.50 76 CYS A O 1
ATOM 562 N N . ASN A 1 77 ? 12.199 -4.587 -15.719 1.00 84.00 77 ASN A N 1
ATOM 563 C CA . ASN A 1 77 ? 12.852 -5.872 -15.432 1.00 84.00 77 ASN A CA 1
ATOM 564 C C . ASN A 1 77 ? 11.859 -6.993 -15.073 1.00 84.00 77 ASN A C 1
ATOM 566 O O . ASN A 1 77 ? 12.253 -8.044 -14.557 1.00 84.00 77 ASN A O 1
ATOM 570 N N . ALA A 1 78 ? 10.568 -6.768 -15.320 1.00 87.12 78 ALA A N 1
ATOM 571 C CA . ALA A 1 78 ? 9.493 -7.710 -15.045 1.00 87.12 78 ALA A CA 1
ATOM 572 C C . ALA A 1 78 ? 9.401 -8.849 -16.084 1.00 87.12 78 ALA A C 1
ATOM 574 O O . ALA A 1 78 ? 9.873 -8.736 -17.214 1.00 87.12 78 ALA A O 1
ATOM 575 N N . PRO A 1 79 ? 8.749 -9.967 -15.737 1.00 88.19 79 PRO A N 1
ATOM 576 C CA . PRO A 1 79 ? 8.376 -10.995 -16.696 1.00 88.19 79 PRO A CA 1
ATOM 577 C C . PRO A 1 79 ? 7.684 -10.432 -17.942 1.00 88.19 79 PRO A C 1
ATOM 579 O O . PRO A 1 79 ? 6.713 -9.676 -17.867 1.00 88.19 79 PRO A O 1
ATOM 582 N N . GLY A 1 80 ? 8.204 -10.826 -19.103 1.00 85.25 80 GLY A N 1
ATOM 583 C CA . GLY A 1 80 ? 7.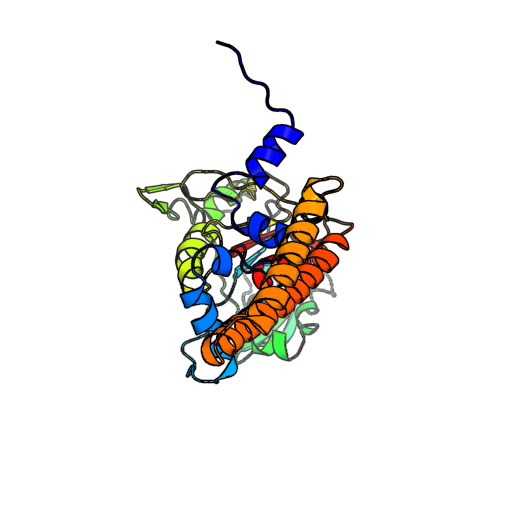717 -10.394 -20.413 1.00 85.25 80 GLY A CA 1
ATOM 584 C C . GLY A 1 80 ? 8.495 -9.232 -21.033 1.00 85.25 80 GLY A C 1
ATOM 585 O O . GLY A 1 80 ? 8.471 -9.115 -22.253 1.00 85.25 80 GLY A O 1
ATOM 586 N N . THR A 1 81 ? 9.252 -8.441 -20.262 1.00 88.31 81 THR A N 1
ATOM 587 C CA . THR A 1 81 ? 10.013 -7.315 -20.838 1.00 88.31 81 THR A CA 1
ATOM 588 C C . THR A 1 81 ? 11.269 -7.754 -21.582 1.00 88.31 81 THR A C 1
ATOM 590 O O . THR A 1 81 ? 11.563 -7.227 -22.644 1.00 88.31 81 THR A O 1
ATOM 593 N N . TYR A 1 82 ? 11.933 -8.815 -21.117 1.00 89.62 82 TYR A N 1
ATOM 594 C CA . TYR A 1 82 ? 13.139 -9.390 -21.740 1.00 89.62 82 TYR A CA 1
ATOM 595 C C . TYR A 1 82 ? 12.919 -10.023 -23.124 1.00 89.62 82 TYR A C 1
ATOM 597 O O . TYR A 1 82 ? 13.869 -10.516 -23.736 1.00 89.62 82 TYR A O 1
ATOM 605 N N . ALA A 1 83 ? 11.672 -10.096 -23.590 1.00 85.81 83 ALA A N 1
ATOM 606 C CA . ALA A 1 83 ? 11.348 -10.525 -24.945 1.00 85.81 83 ALA A CA 1
ATOM 607 C C . ALA A 1 83 ? 11.330 -9.353 -25.944 1.00 85.81 83 ALA A C 1
ATOM 609 O O . ALA A 1 83 ? 11.409 -9.597 -27.146 1.00 85.81 83 ALA A O 1
ATOM 610 N N . ASP A 1 84 ? 11.231 -8.109 -25.467 1.00 86.25 84 ASP A N 1
ATOM 611 C CA . ASP A 1 84 ? 11.187 -6.908 -26.298 1.00 86.25 84 ASP A CA 1
ATOM 612 C C . ASP A 1 84 ? 12.581 -6.280 -26.401 1.00 86.25 84 ASP A C 1
ATOM 614 O O . ASP A 1 84 ? 13.139 -5.784 -25.424 1.00 86.25 84 ASP A O 1
ATOM 618 N N . SER A 1 85 ? 13.147 -6.271 -27.609 1.00 86.56 85 SER A N 1
ATOM 619 C CA . SER A 1 85 ? 14.473 -5.701 -27.869 1.00 86.56 85 SER A CA 1
ATOM 620 C C . SER A 1 85 ? 14.542 -4.180 -27.700 1.00 86.56 85 SER A C 1
ATOM 622 O O . SER A 1 85 ? 15.641 -3.631 -27.695 1.00 86.56 85 SER A O 1
ATOM 624 N N . ASN A 1 86 ? 13.401 -3.491 -27.598 1.00 83.81 86 ASN A N 1
ATOM 625 C CA . ASN A 1 86 ? 13.352 -2.046 -27.370 1.00 83.81 86 ASN A CA 1
ATOM 626 C C . ASN A 1 86 ? 13.473 -1.675 -25.885 1.00 83.81 86 ASN A C 1
ATOM 628 O O . ASN A 1 86 ? 13.637 -0.497 -25.566 1.00 83.81 86 ASN A O 1
ATOM 632 N N . ILE A 1 87 ? 13.392 -2.652 -24.975 1.00 83.06 87 ILE A N 1
ATOM 633 C CA . ILE A 1 87 ? 13.536 -2.425 -23.538 1.00 83.06 87 ILE A CA 1
ATOM 634 C C . ILE A 1 87 ? 15.000 -2.633 -23.150 1.00 83.06 87 ILE A C 1
ATOM 636 O O . ILE A 1 87 ? 15.588 -3.693 -23.358 1.00 83.06 87 ILE A O 1
ATOM 640 N N . VAL A 1 88 ? 15.604 -1.592 -22.578 1.00 84.50 88 VAL A N 1
ATOM 641 C CA . VAL A 1 88 ? 16.983 -1.648 -22.089 1.00 84.50 88 VAL A CA 1
ATOM 642 C C . VAL A 1 88 ? 16.992 -2.232 -20.680 1.00 84.50 88 VAL A C 1
ATOM 644 O O . VAL A 1 88 ? 16.337 -1.711 -19.778 1.00 84.50 88 VAL A O 1
ATOM 647 N N . HIS A 1 89 ? 17.780 -3.288 -20.488 1.00 86.69 89 HIS A N 1
ATOM 648 C CA . HIS A 1 89 ? 17.992 -3.923 -19.188 1.00 86.69 89 HIS A CA 1
ATOM 649 C C . HIS A 1 89 ? 19.386 -3.598 -18.632 1.00 86.69 89 HIS A C 1
ATOM 651 O O . HIS A 1 89 ? 20.326 -3.429 -19.416 1.00 86.69 89 HIS A O 1
ATOM 657 N N . PRO A 1 90 ? 19.558 -3.546 -17.298 1.00 85.88 90 PRO A N 1
ATOM 658 C CA . PRO A 1 90 ? 20.875 -3.414 -16.681 1.00 85.88 90 PRO A CA 1
ATOM 659 C C . PRO A 1 90 ? 21.821 -4.548 -17.102 1.00 85.88 90 PRO A C 1
ATOM 661 O O . PRO A 1 90 ? 21.405 -5.700 -17.220 1.00 85.88 90 PRO A O 1
ATOM 664 N N . SER A 1 91 ? 23.109 -4.241 -17.269 1.00 88.06 91 SER A N 1
ATOM 665 C CA . SER A 1 91 ? 24.157 -5.238 -17.547 1.00 88.06 91 SER A CA 1
ATOM 666 C C . SER A 1 91 ? 24.634 -5.997 -16.302 1.00 88.06 91 SER A C 1
ATOM 668 O O . SER A 1 91 ? 25.474 -6.891 -16.417 1.00 88.06 91 SER A O 1
ATOM 670 N N . ASP A 1 92 ? 24.113 -5.650 -15.122 1.00 89.69 92 ASP A N 1
ATOM 671 C CA . ASP A 1 92 ? 24.391 -6.338 -13.864 1.00 89.69 92 ASP A CA 1
ATOM 672 C C . ASP A 1 92 ? 23.986 -7.824 -13.971 1.00 89.69 92 ASP A C 1
ATOM 674 O O . ASP A 1 92 ? 22.824 -8.118 -14.276 1.00 89.69 92 ASP A O 1
ATOM 678 N N . PRO A 1 93 ? 24.896 -8.780 -13.697 1.00 90.94 93 PRO A N 1
ATOM 679 C CA . PRO A 1 93 ? 24.571 -10.204 -13.671 1.00 90.94 93 PRO A CA 1
ATOM 680 C C . PRO A 1 93 ? 23.396 -10.565 -12.751 1.00 90.94 93 PRO A C 1
ATOM 682 O O . PRO A 1 93 ? 22.676 -11.523 -13.033 1.00 90.94 93 PRO A O 1
ATOM 685 N N . ALA A 1 94 ? 23.158 -9.799 -11.682 1.00 89.88 94 ALA A N 1
ATOM 686 C CA . ALA A 1 94 ? 22.005 -9.981 -10.806 1.00 89.88 94 ALA A CA 1
ATOM 687 C C . ALA A 1 94 ? 20.667 -9.717 -11.516 1.00 89.88 94 ALA A C 1
ATOM 689 O O . ALA A 1 94 ? 19.640 -10.197 -11.051 1.00 89.88 94 ALA A O 1
ATOM 690 N N . MET A 1 95 ? 20.665 -9.012 -12.651 1.00 91.00 95 MET A N 1
ATOM 691 C CA . MET A 1 95 ? 19.494 -8.739 -13.492 1.00 91.00 95 MET A CA 1
ATOM 692 C C . MET A 1 95 ? 19.483 -9.594 -14.769 1.00 91.00 95 MET A C 1
ATOM 694 O O . MET A 1 95 ? 18.792 -9.270 -15.735 1.00 91.00 95 MET A O 1
ATOM 698 N N . ALA A 1 96 ? 20.228 -10.703 -14.804 1.00 91.88 96 ALA A N 1
ATOM 699 C CA . ALA A 1 96 ? 20.283 -11.568 -15.976 1.00 91.88 96 ALA A CA 1
ATOM 700 C C . ALA A 1 96 ? 18.907 -12.152 -16.351 1.00 91.88 96 ALA A C 1
ATOM 702 O O . ALA A 1 96 ? 18.118 -12.573 -15.496 1.00 91.88 96 ALA A O 1
ATOM 703 N N . ALA A 1 97 ? 18.654 -12.227 -17.661 1.00 93.31 97 ALA A N 1
ATOM 704 C CA . ALA A 1 97 ? 17.437 -12.788 -18.233 1.00 93.31 97 ALA A CA 1
ATOM 705 C C . ALA A 1 97 ? 17.307 -14.283 -17.895 1.00 93.31 97 ALA A C 1
ATOM 707 O O . ALA A 1 97 ? 18.041 -15.120 -18.422 1.00 93.31 97 ALA A O 1
ATOM 708 N N . THR A 1 98 ? 16.341 -14.627 -17.050 1.00 92.81 98 THR A N 1
ATOM 709 C CA . THR A 1 98 ? 16.137 -15.978 -16.523 1.00 92.81 98 THR A CA 1
ATOM 710 C C . THR A 1 98 ? 14.760 -16.497 -16.929 1.00 92.81 98 THR A C 1
ATOM 712 O O . THR A 1 98 ? 13.767 -15.777 -16.832 1.00 92.81 98 THR A O 1
ATOM 715 N N . SER A 1 99 ? 14.692 -17.743 -17.404 1.00 91.88 99 SER A N 1
ATOM 716 C CA . SER A 1 99 ? 13.423 -18.387 -17.777 1.00 91.88 99 SER A CA 1
ATOM 717 C C . SER A 1 99 ? 12.650 -18.803 -16.528 1.00 91.88 99 SER A C 1
ATOM 719 O O . SER A 1 99 ? 13.215 -19.453 -15.650 1.00 91.88 99 SER A O 1
ATOM 721 N N . MET A 1 100 ? 11.371 -18.442 -16.445 1.00 89.56 100 MET A N 1
ATOM 722 C CA . MET A 1 100 ? 10.532 -18.660 -15.264 1.00 89.56 100 MET A CA 1
ATOM 723 C C . MET A 1 100 ? 9.067 -18.926 -15.638 1.00 89.56 100 MET A C 1
ATOM 725 O O . MET A 1 100 ? 8.633 -18.654 -16.762 1.00 89.56 100 MET A O 1
ATOM 729 N N . GLN A 1 101 ? 8.309 -19.432 -14.662 1.00 88.50 101 GLN A N 1
ATOM 730 C CA . GLN A 1 101 ? 6.869 -19.674 -14.748 1.00 88.50 101 GLN A CA 1
ATOM 731 C C . GLN A 1 101 ? 6.127 -18.806 -13.722 1.00 88.50 101 GLN A C 1
ATOM 733 O O . GLN A 1 101 ? 6.428 -18.869 -12.530 1.00 88.50 101 GLN A O 1
ATOM 738 N N . PHE A 1 102 ? 5.122 -18.054 -14.175 1.00 85.88 102 PHE A N 1
ATOM 739 C CA . PHE A 1 102 ? 4.220 -17.263 -13.332 1.00 85.88 102 PHE A CA 1
ATOM 740 C C . PHE A 1 102 ? 2.772 -17.626 -13.654 1.00 85.88 102 PHE A C 1
ATOM 742 O O . PHE A 1 102 ? 2.264 -17.291 -14.721 1.00 85.88 102 PHE A O 1
ATOM 749 N N . GLY A 1 103 ? 2.102 -18.356 -12.762 1.00 85.69 103 GLY A N 1
ATOM 750 C CA . GLY A 1 103 ? 0.779 -18.916 -13.051 1.00 85.69 103 GLY A CA 1
ATOM 751 C C . GLY A 1 103 ? 0.801 -19.747 -14.339 1.00 85.69 103 GLY A C 1
ATOM 752 O O . GLY A 1 103 ? 1.534 -20.730 -14.426 1.00 85.69 103 GLY A O 1
ATOM 753 N N . SER A 1 104 ? 0.031 -19.341 -15.352 1.00 84.62 104 SER A N 1
ATOM 754 C CA . SER A 1 104 ? 0.032 -19.952 -16.692 1.00 84.62 104 SER A CA 1
ATOM 755 C C . SER A 1 104 ? 1.041 -19.335 -17.670 1.00 84.62 104 SER A C 1
ATOM 757 O O . SER A 1 104 ? 1.221 -19.863 -18.763 1.00 84.62 104 SER A O 1
ATOM 759 N N . PHE A 1 105 ? 1.688 -18.225 -17.314 1.00 85.50 105 PHE A N 1
ATOM 760 C CA . PHE A 1 105 ? 2.659 -17.542 -18.164 1.00 85.50 105 PHE A CA 1
ATOM 761 C C . PHE A 1 105 ? 4.053 -18.170 -18.048 1.00 85.50 105 PHE A C 1
ATOM 763 O O . PHE A 1 105 ? 4.585 -18.326 -16.949 1.00 85.50 105 PHE A O 1
ATOM 770 N N . GLN A 1 106 ? 4.663 -18.452 -19.199 1.00 89.12 106 GLN A N 1
ATOM 771 C CA . GLN A 1 106 ? 6.054 -18.875 -19.323 1.00 89.12 106 GLN A CA 1
ATOM 772 C C . GLN A 1 106 ? 6.836 -17.797 -20.078 1.00 89.12 106 GLN A C 1
ATOM 774 O O . GLN A 1 106 ? 6.441 -17.398 -21.173 1.00 89.12 106 GLN A O 1
ATOM 779 N N . GLY A 1 107 ? 7.952 -17.327 -19.521 1.00 89.12 107 GLY A N 1
ATOM 780 C CA . GLY A 1 107 ? 8.751 -16.285 -20.167 1.00 89.12 107 GLY A CA 1
ATOM 781 C C . GLY A 1 107 ? 10.051 -15.965 -19.442 1.00 89.12 107 GLY A C 1
ATOM 782 O O . GLY A 1 107 ? 10.461 -16.678 -18.527 1.00 89.12 107 GLY A O 1
ATOM 783 N N . LYS A 1 108 ? 10.713 -14.886 -19.872 1.00 91.31 108 LYS A N 1
ATOM 784 C CA . LYS A 1 108 ? 11.949 -14.387 -19.256 1.00 91.31 108 LYS A CA 1
ATOM 785 C C . LYS A 1 108 ? 11.677 -13.196 -18.344 1.00 91.31 108 LYS A C 1
ATOM 787 O O . LYS A 1 108 ? 10.824 -12.364 -18.653 1.00 91.31 108 LYS A O 1
ATOM 792 N N . ALA A 1 109 ? 12.431 -13.128 -17.254 1.00 91.00 109 ALA A N 1
ATOM 793 C CA . ALA A 1 109 ? 12.411 -12.061 -16.260 1.00 91.00 109 ALA A CA 1
ATOM 794 C C . ALA A 1 109 ? 13.809 -11.870 -15.658 1.00 91.00 109 ALA A C 1
ATOM 796 O O . ALA A 1 109 ? 14.670 -12.735 -15.833 1.00 91.00 109 ALA A O 1
ATOM 797 N N . ALA A 1 110 ? 14.029 -10.794 -14.904 1.00 91.62 110 ALA A N 1
ATOM 798 C CA . ALA A 1 110 ? 15.261 -10.649 -14.131 1.00 91.62 110 ALA A CA 1
ATOM 799 C C . ALA A 1 110 ? 15.395 -11.768 -13.086 1.00 91.62 110 ALA A C 1
ATOM 801 O O . ALA A 1 110 ? 14.401 -12.181 -12.482 1.00 91.62 110 ALA A O 1
ATOM 802 N N . ALA A 1 111 ? 16.621 -12.224 -12.825 1.00 91.88 111 ALA A N 1
ATOM 803 C CA . ALA A 1 111 ? 16.906 -13.286 -11.857 1.00 91.88 111 ALA A CA 1
ATOM 804 C C . ALA A 1 111 ? 16.229 -13.133 -10.469 1.00 91.88 111 ALA A C 1
ATOM 806 O O . ALA A 1 111 ? 15.784 -14.154 -9.937 1.00 91.88 111 ALA A O 1
ATOM 807 N N . PRO A 1 112 ? 16.039 -11.927 -9.880 1.00 90.75 112 PRO A N 1
ATOM 808 C CA . PRO A 1 112 ? 15.421 -11.787 -8.562 1.00 90.75 112 PRO A CA 1
ATOM 809 C C . PRO A 1 112 ? 13.963 -12.255 -8.513 1.00 90.75 112 PRO A C 1
ATOM 811 O O . PRO A 1 112 ? 13.491 -12.654 -7.449 1.00 90.75 112 PRO A O 1
ATOM 814 N N . TRP A 1 113 ? 13.254 -12.296 -9.647 1.00 89.62 113 TRP A N 1
ATOM 815 C CA . TRP A 1 113 ? 11.888 -12.824 -9.696 1.00 89.62 113 TRP A CA 1
ATOM 816 C C . TRP A 1 113 ? 11.808 -14.322 -9.370 1.00 89.62 113 TRP A C 1
ATOM 818 O O . TRP A 1 113 ? 10.752 -14.790 -8.945 1.00 89.62 113 TRP A O 1
ATOM 828 N N . ALA A 1 114 ? 12.920 -15.060 -9.478 1.00 88.19 114 ALA A N 1
ATOM 829 C CA . ALA A 1 114 ? 12.992 -16.467 -9.082 1.00 88.19 114 ALA A CA 1
ATOM 830 C C . ALA A 1 114 ? 12.928 -16.658 -7.559 1.00 88.19 114 ALA A C 1
ATOM 832 O O . ALA A 1 114 ? 12.711 -17.774 -7.096 1.00 88.19 114 ALA A O 1
ATOM 833 N N . SER A 1 115 ? 13.113 -15.589 -6.775 1.00 89.25 115 SER A N 1
ATOM 834 C CA . SER A 1 115 ? 13.006 -15.638 -5.312 1.00 89.25 115 SER A CA 1
ATOM 835 C C . SER A 1 115 ? 11.562 -15.632 -4.803 1.00 89.25 115 SER A C 1
ATOM 837 O O . SER A 1 115 ? 11.331 -15.843 -3.610 1.00 89.25 115 SER A O 1
ATOM 839 N N . LEU A 1 116 ? 10.578 -15.404 -5.683 1.00 87.56 116 LEU A N 1
ATOM 840 C CA . LEU A 1 116 ? 9.175 -15.483 -5.302 1.00 87.56 116 LEU A CA 1
ATOM 841 C C . LEU A 1 116 ? 8.825 -16.895 -4.821 1.00 87.56 116 LEU A C 1
ATOM 843 O O . LEU A 1 116 ? 9.193 -17.899 -5.430 1.00 87.56 116 LEU A O 1
ATOM 847 N N . SER A 1 117 ? 8.053 -16.971 -3.735 1.00 87.69 117 SER A N 1
ATOM 848 C CA . SER A 1 117 ? 7.507 -18.245 -3.269 1.00 87.69 117 SER A CA 1
ATOM 849 C C . SER A 1 117 ? 6.603 -18.868 -4.335 1.00 87.69 117 SER A C 1
ATOM 851 O O . SER A 1 117 ? 6.010 -18.160 -5.150 1.00 87.69 117 SER A O 1
ATOM 853 N N . SER A 1 118 ? 6.426 -20.191 -4.299 1.00 81.69 118 SER A N 1
ATOM 854 C CA . SER A 1 118 ? 5.550 -20.900 -5.244 1.00 81.69 118 SER A CA 1
ATOM 855 C C . SER A 1 118 ? 4.123 -20.337 -5.267 1.00 81.69 118 SER A C 1
ATOM 857 O O . SER A 1 118 ? 3.522 -20.202 -6.330 1.00 81.69 118 SER A O 1
ATOM 859 N N . VAL A 1 119 ? 3.600 -19.939 -4.102 1.00 82.94 119 VAL A N 1
ATOM 860 C CA . VAL A 1 119 ? 2.276 -19.311 -3.971 1.00 82.94 119 VAL A CA 1
ATOM 861 C C . VAL A 1 119 ? 2.252 -17.911 -4.583 1.00 82.94 119 VAL A C 1
ATOM 863 O O . VAL A 1 119 ? 1.279 -17.568 -5.253 1.00 82.94 119 VAL A O 1
ATOM 866 N N . ALA A 1 120 ? 3.298 -17.106 -4.370 1.00 84.12 120 ALA A N 1
ATOM 867 C CA . ALA A 1 120 ? 3.397 -15.782 -4.976 1.00 84.12 120 ALA A CA 1
ATOM 868 C C . ALA A 1 120 ? 3.505 -15.904 -6.502 1.00 84.12 120 ALA A C 1
ATOM 870 O O . ALA A 1 120 ? 2.661 -15.367 -7.210 1.00 84.12 120 ALA A O 1
ATOM 871 N N . GLY A 1 121 ? 4.445 -16.707 -7.009 1.00 83.50 121 GLY A N 1
ATOM 872 C CA . GLY A 1 121 ? 4.641 -16.921 -8.444 1.00 83.50 121 GLY A CA 1
ATOM 873 C C . GLY A 1 121 ? 3.395 -17.450 -9.162 1.00 83.50 121 GLY A C 1
ATOM 874 O O . GLY A 1 121 ? 3.090 -17.000 -10.263 1.00 83.50 121 GLY A O 1
ATOM 875 N N . ALA A 1 122 ? 2.615 -18.337 -8.535 1.00 84.56 122 ALA A N 1
ATOM 876 C CA . ALA A 1 122 ? 1.367 -18.848 -9.110 1.00 84.56 122 ALA A CA 1
ATOM 877 C C . ALA A 1 122 ? 0.242 -17.798 -9.210 1.00 84.56 122 ALA A C 1
ATOM 879 O O . ALA A 1 122 ? -0.696 -17.984 -9.984 1.00 84.56 122 ALA A O 1
ATOM 880 N N . ARG A 1 123 ? 0.306 -16.722 -8.415 1.00 83.69 123 ARG A N 1
ATOM 881 C CA . ARG A 1 123 ? -0.734 -15.682 -8.319 1.00 83.69 123 ARG A CA 1
ATOM 882 C C . ARG A 1 123 ? -0.310 -14.336 -8.901 1.00 83.69 123 ARG A C 1
ATOM 884 O O . ARG A 1 123 ? -1.147 -13.441 -8.998 1.00 83.69 123 ARG A O 1
ATOM 891 N N . THR A 1 124 ? 0.957 -14.172 -9.262 1.00 84.44 124 THR A N 1
ATOM 892 C CA . THR A 1 124 ? 1.456 -12.940 -9.868 1.00 84.44 124 THR A CA 1
ATOM 893 C C . THR A 1 124 ? 0.995 -12.841 -11.319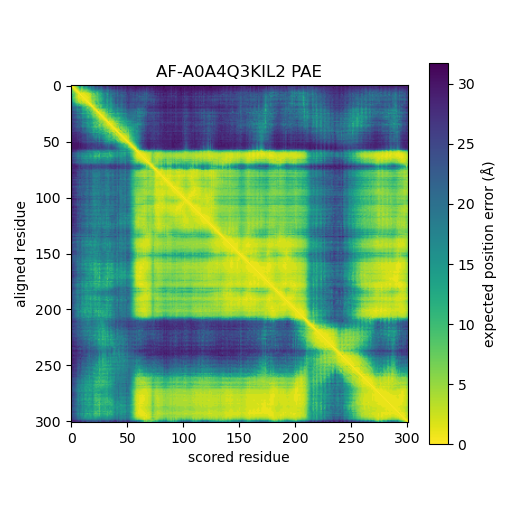 1.00 84.44 124 THR A C 1
ATOM 895 O O . THR A 1 124 ? 1.034 -13.807 -12.077 1.00 84.44 124 THR A O 1
ATOM 898 N N . SER A 1 125 ? 0.551 -11.651 -11.711 1.00 82.69 125 SER A N 1
ATOM 899 C CA . SER A 1 125 ? 0.209 -11.294 -13.086 1.00 82.69 125 SER A CA 1
ATOM 900 C C . SER A 1 125 ? 0.885 -9.979 -13.440 1.00 82.69 125 SER A C 1
ATOM 902 O O . SER A 1 125 ? 1.116 -9.146 -12.564 1.00 82.69 125 SER A O 1
ATOM 904 N N . PHE A 1 126 ? 1.190 -9.800 -14.721 1.00 80.75 126 PHE A N 1
ATOM 905 C CA . PHE A 1 126 ? 1.895 -8.627 -15.221 1.00 80.75 126 PHE A CA 1
ATOM 906 C C . PHE A 1 126 ? 1.022 -7.898 -16.229 1.00 80.75 126 PHE A C 1
ATOM 908 O O . PHE A 1 126 ? 0.472 -8.509 -17.144 1.00 80.75 126 PHE A O 1
ATOM 915 N N . ILE A 1 127 ? 0.899 -6.588 -16.040 1.00 80.50 127 ILE A N 1
ATOM 916 C CA . ILE A 1 127 ? 0.247 -5.678 -16.974 1.00 80.50 127 ILE A CA 1
ATOM 917 C C . ILE A 1 127 ? 1.303 -4.653 -17.356 1.00 80.50 127 ILE A C 1
ATOM 919 O O . ILE A 1 127 ? 1.776 -3.901 -16.506 1.00 80.50 127 ILE A O 1
ATOM 923 N N . HIS A 1 128 ? 1.677 -4.649 -18.631 1.00 79.00 128 HIS A N 1
ATOM 924 C CA . HIS A 1 128 ? 2.631 -3.694 -19.178 1.00 79.00 128 HIS A CA 1
ATOM 925 C C . HIS A 1 128 ? 1.863 -2.517 -19.768 1.00 79.00 128 HIS A C 1
ATOM 927 O O . HIS A 1 128 ? 1.015 -2.695 -20.642 1.00 79.00 128 HIS A O 1
ATOM 933 N N . HIS A 1 129 ? 2.141 -1.316 -19.269 1.00 78.00 129 HIS A N 1
ATOM 934 C CA . HIS A 1 129 ? 1.538 -0.079 -19.748 1.00 78.00 129 HIS A CA 1
ATOM 935 C C . HIS A 1 129 ? 2.616 0.995 -19.880 1.00 78.00 129 HIS A C 1
ATOM 937 O O . HIS A 1 129 ? 3.310 1.306 -18.914 1.00 78.00 129 HIS A O 1
ATOM 943 N N . ALA A 1 130 ? 2.739 1.564 -21.078 1.00 76.94 130 ALA A N 1
ATOM 944 C CA . ALA A 1 130 ? 3.596 2.710 -21.330 1.00 76.94 130 ALA A CA 1
ATOM 945 C C . ALA A 1 130 ? 2.778 3.997 -21.184 1.00 76.94 130 ALA A C 1
ATOM 947 O O . ALA A 1 130 ? 1.782 4.190 -21.879 1.00 76.94 130 ALA A O 1
ATOM 948 N N . THR A 1 131 ? 3.225 4.885 -20.300 1.00 77.31 131 THR A N 1
ATOM 949 C CA . THR A 1 131 ? 2.577 6.177 -20.036 1.00 77.31 131 THR A CA 1
ATOM 950 C C . THR A 1 131 ? 2.891 7.220 -21.110 1.00 77.31 131 THR A C 1
ATOM 952 O O . THR A 1 131 ? 2.181 8.214 -21.226 1.00 77.31 131 THR A O 1
ATOM 955 N N . GLY A 1 132 ? 3.958 7.014 -21.892 1.00 78.06 132 GLY A N 1
ATOM 956 C CA . GLY A 1 132 ? 4.394 7.918 -22.961 1.00 78.06 132 GLY A CA 1
ATOM 957 C C . GLY A 1 132 ? 5.077 9.204 -22.481 1.00 78.06 132 GLY A C 1
ATOM 958 O O . GLY A 1 132 ? 5.479 10.014 -23.313 1.00 78.06 132 GLY A O 1
ATOM 959 N N . THR A 1 133 ? 5.238 9.394 -21.168 1.00 81.12 133 THR A N 1
ATOM 960 C CA . THR A 1 133 ? 6.051 10.480 -20.604 1.00 81.12 133 THR A CA 1
ATOM 961 C C . THR A 1 133 ? 7.500 10.030 -20.417 1.00 81.12 133 THR A C 1
ATOM 963 O O . THR A 1 133 ? 7.776 8.877 -20.091 1.00 81.12 133 THR A O 1
ATOM 966 N N . VAL A 1 134 ? 8.426 10.961 -20.649 1.00 79.00 134 VAL A N 1
ATOM 967 C CA . VAL A 1 134 ? 9.880 10.781 -20.501 1.00 79.00 134 VAL A CA 1
ATOM 968 C C . VAL A 1 134 ? 10.464 11.667 -19.394 1.00 79.00 134 VAL A C 1
ATOM 970 O O . VAL A 1 134 ? 11.680 11.780 -19.269 1.00 79.00 134 VAL A O 1
ATOM 973 N N . VAL A 1 135 ? 9.609 12.335 -18.612 1.00 82.69 135 VAL A N 1
ATOM 974 C CA . VAL A 1 135 ? 10.009 13.306 -17.585 1.00 82.69 135 VAL A CA 1
ATOM 975 C C . VAL A 1 135 ? 9.531 12.813 -16.225 1.00 82.69 135 VAL A C 1
ATOM 977 O O . VAL A 1 135 ? 8.332 12.721 -15.994 1.00 82.69 135 VAL A O 1
ATOM 980 N N . HIS A 1 136 ? 10.454 12.553 -15.294 1.00 78.94 136 HIS A N 1
ATOM 981 C CA . HIS A 1 136 ? 10.115 12.063 -13.947 1.00 78.94 136 HIS A CA 1
ATOM 982 C C . HIS A 1 136 ? 9.108 12.963 -13.207 1.00 78.94 136 HIS A C 1
ATOM 984 O O . HIS A 1 136 ? 8.188 12.470 -12.563 1.00 78.94 136 HIS A O 1
ATOM 990 N N . ASN A 1 137 ? 9.201 14.284 -13.394 1.00 82.50 137 ASN A N 1
ATOM 991 C CA . ASN A 1 137 ? 8.272 15.254 -12.800 1.00 82.50 137 ASN A CA 1
ATOM 992 C C . ASN A 1 137 ? 6.823 15.158 -13.329 1.00 82.50 137 ASN A C 1
ATOM 994 O O . ASN A 1 137 ? 5.954 15.866 -12.825 1.00 82.50 137 ASN A O 1
ATOM 998 N N . ASP A 1 138 ? 6.542 14.325 -14.337 1.00 87.56 138 ASP A N 1
ATOM 999 C CA . ASP A 1 138 ? 5.176 14.042 -14.793 1.00 87.56 138 ASP A CA 1
ATOM 1000 C C . ASP A 1 138 ? 4.494 12.913 -13.999 1.00 87.56 138 ASP A C 1
ATOM 1002 O O . ASP A 1 138 ? 3.338 12.600 -14.292 1.00 87.56 138 ASP A O 1
ATOM 1006 N N . GLU A 1 139 ? 5.141 12.311 -12.991 1.00 86.56 139 GLU A N 1
ATOM 1007 C CA . GLU A 1 139 ? 4.520 11.284 -12.136 1.00 86.56 139 GLU A CA 1
ATOM 1008 C C . GLU A 1 139 ? 3.116 11.688 -11.633 1.00 86.56 139 GLU A C 1
ATOM 1010 O O . GLU A 1 139 ? 2.194 10.884 -11.797 1.00 86.56 139 GLU A O 1
ATOM 1015 N N . PRO A 1 140 ? 2.858 12.925 -11.153 1.00 87.56 140 PRO A N 1
ATOM 1016 C CA . PRO A 1 140 ? 1.507 13.324 -10.752 1.00 87.56 140 PRO A CA 1
ATOM 1017 C C . PRO A 1 140 ? 0.462 13.171 -11.863 1.00 87.56 140 PRO A C 1
ATOM 1019 O O . PRO A 1 140 ? -0.672 12.771 -11.598 1.00 87.56 140 PRO A O 1
ATOM 1022 N N . LYS A 1 141 ? 0.841 13.441 -13.121 1.00 89.19 141 LYS A N 1
ATOM 1023 C CA . LYS A 1 141 ? -0.042 13.256 -14.282 1.00 89.19 141 LYS A CA 1
ATOM 1024 C C . LYS A 1 141 ? -0.291 11.776 -14.530 1.00 89.19 141 LYS A C 1
ATOM 1026 O O . LYS A 1 141 ? -1.428 11.389 -14.774 1.00 89.19 141 LYS A O 1
ATOM 1031 N N . VAL A 1 142 ? 0.743 10.941 -14.429 1.00 88.81 142 VAL A N 1
ATOM 1032 C CA . VAL A 1 142 ? 0.621 9.480 -14.561 1.00 88.81 142 VAL A CA 1
ATOM 1033 C C . VAL A 1 142 ? -0.326 8.918 -13.503 1.00 88.81 142 VAL A C 1
ATOM 1035 O O . VAL A 1 142 ? -1.258 8.187 -13.842 1.00 88.81 142 VAL A O 1
ATOM 1038 N N . LEU A 1 143 ? -0.147 9.307 -12.239 1.00 88.56 143 LEU A N 1
ATOM 1039 C CA . LEU A 1 143 ? -1.025 8.906 -11.140 1.00 88.56 143 LEU A CA 1
ATOM 1040 C C . LEU A 1 143 ? -2.463 9.398 -11.350 1.00 88.56 143 LEU A C 1
ATOM 1042 O O . LEU A 1 143 ? -3.405 8.710 -10.953 1.00 88.56 143 LEU A O 1
ATOM 1046 N N . ALA A 1 144 ? -2.647 10.536 -12.022 1.00 89.94 144 ALA A N 1
ATOM 1047 C CA . ALA A 1 144 ? -3.939 11.065 -12.455 1.00 89.94 144 ALA A CA 1
ATOM 1048 C C . ALA A 1 144 ? -4.462 10.480 -13.786 1.00 89.94 144 ALA A C 1
ATOM 1050 O O . ALA A 1 144 ? -5.460 10.968 -14.313 1.00 89.94 144 ALA A O 1
ATOM 1051 N N . LEU A 1 145 ? -3.833 9.435 -14.340 1.00 89.00 145 LEU A N 1
ATOM 1052 C CA . LEU A 1 145 ? -4.169 8.858 -15.650 1.00 89.00 145 LEU A CA 1
ATOM 1053 C C . LEU A 1 145 ? -4.194 9.906 -16.776 1.00 89.00 145 LEU A C 1
ATOM 1055 O O . LEU A 1 145 ? -5.108 9.926 -17.599 1.00 89.00 145 LEU A O 1
ATOM 1059 N N . MET A 1 146 ? -3.207 10.800 -16.795 1.00 89.06 146 MET A N 1
ATOM 1060 C CA . MET A 1 146 ? -3.145 11.964 -17.685 1.00 89.06 146 MET A CA 1
ATOM 1061 C C . MET A 1 146 ? -4.417 12.818 -17.590 1.00 89.06 146 MET A C 1
ATOM 1063 O O . MET A 1 146 ? -5.090 13.057 -18.589 1.00 89.06 146 MET A O 1
ATOM 1067 N N . ASP A 1 147 ? -4.770 13.205 -16.361 1.00 88.19 147 ASP A N 1
ATOM 1068 C CA . ASP A 1 147 ? -5.966 13.980 -15.990 1.00 88.19 147 ASP A CA 1
ATOM 1069 C C . ASP A 1 147 ? -7.322 13.288 -16.250 1.00 88.19 147 ASP A C 1
ATOM 1071 O O . ASP A 1 147 ? -8.380 13.897 -16.083 1.00 88.19 147 ASP A O 1
ATOM 1075 N N . ASN A 1 148 ? -7.331 11.994 -16.596 1.00 88.19 148 ASN A N 1
ATOM 1076 C CA . ASN A 1 148 ? -8.571 11.225 -16.768 1.00 88.19 148 ASN A CA 1
ATOM 1077 C C . ASN A 1 148 ? -9.118 10.645 -15.452 1.00 88.19 148 ASN A C 1
ATOM 1079 O O . ASN A 1 148 ? -10.281 10.235 -15.389 1.00 88.19 148 ASN A O 1
ATOM 1083 N N . ALA A 1 149 ? -8.312 10.589 -14.388 1.00 87.75 149 ALA A N 1
ATOM 1084 C CA . ALA A 1 149 ? -8.780 10.177 -13.072 1.00 87.75 149 ALA A CA 1
ATOM 1085 C C . ALA A 1 149 ? -9.582 11.313 -12.423 1.00 87.75 149 ALA A C 1
ATOM 1087 O O . ALA A 1 149 ? -9.033 12.316 -11.970 1.00 87.75 149 ALA A O 1
ATOM 1088 N N . THR A 1 150 ? -10.902 11.133 -12.351 1.00 86.12 150 THR A N 1
ATOM 1089 C CA . THR A 1 150 ? -11.820 12.119 -11.772 1.00 86.12 150 THR A CA 1
ATOM 1090 C C . THR A 1 150 ? -12.575 11.560 -10.568 1.00 86.12 150 THR A C 1
ATOM 1092 O O . THR A 1 150 ? -12.963 10.387 -10.494 1.00 86.12 150 THR A O 1
ATOM 1095 N N . GLY A 1 151 ? -12.749 12.429 -9.579 1.00 78.75 151 GLY A N 1
ATOM 1096 C CA . GLY A 1 151 ? -13.530 12.194 -8.378 1.00 78.75 151 GLY A CA 1
ATOM 1097 C C . GLY A 1 151 ? -15.006 12.529 -8.570 1.00 78.75 151 GLY A C 1
ATOM 1098 O O . GLY A 1 151 ? -15.427 12.970 -9.645 1.00 78.75 151 GLY A O 1
ATOM 1099 N N . PRO A 1 152 ? -15.823 12.338 -7.519 1.00 72.62 152 PRO A N 1
ATOM 1100 C CA . PRO A 1 152 ? -17.205 12.795 -7.527 1.00 72.62 152 PRO A CA 1
ATOM 1101 C C . PRO A 1 152 ? -17.273 14.279 -7.914 1.00 72.62 152 PRO A C 1
ATOM 1103 O O . PRO A 1 152 ? -16.535 15.097 -7.370 1.00 72.62 152 PRO A O 1
ATOM 1106 N N . ASN A 1 153 ? -18.167 14.622 -8.842 1.00 79.69 153 ASN A N 1
ATOM 1107 C CA . ASN A 1 153 ? -18.353 15.982 -9.367 1.00 79.69 153 ASN A CA 1
ATOM 1108 C C . ASN A 1 153 ? -17.190 16.528 -10.221 1.00 79.69 153 ASN A C 1
ATOM 1110 O O . ASN A 1 153 ? -17.065 17.741 -10.370 1.00 79.69 153 ASN A O 1
ATOM 1114 N N . GLY A 1 154 ? -16.343 15.660 -10.786 1.00 83.38 154 GLY A N 1
ATOM 1115 C CA . GLY A 1 154 ? -15.267 16.073 -11.696 1.00 83.38 154 GLY A CA 1
ATOM 1116 C C . GLY A 1 154 ? -14.042 16.669 -10.998 1.00 83.38 154 GLY A C 1
ATOM 1117 O O . GLY A 1 154 ? -13.209 17.287 -11.652 1.00 83.38 154 GLY A O 1
ATOM 1118 N N . SER A 1 155 ? -13.917 16.504 -9.677 1.00 85.25 155 SER A N 1
ATOM 1119 C CA . SER A 1 155 ? -12.723 16.933 -8.942 1.00 85.25 155 SER A CA 1
ATOM 1120 C C . SER A 1 155 ? -11.479 16.157 -9.401 1.00 85.25 155 SER A C 1
ATOM 1122 O O . SER A 1 155 ? -11.617 14.966 -9.695 1.00 85.25 155 SER A O 1
ATOM 1124 N N . PRO A 1 156 ? -10.271 16.746 -9.360 1.00 86.44 156 PRO A N 1
ATOM 1125 C CA . PRO A 1 156 ? -9.031 16.014 -9.620 1.00 86.44 156 PRO A CA 1
ATOM 1126 C C . PRO A 1 156 ? -8.875 14.782 -8.723 1.00 86.44 156 PRO A C 1
ATOM 1128 O O . PRO A 1 156 ? -9.296 14.792 -7.559 1.00 86.44 156 PRO A O 1
ATOM 1131 N N . ASP A 1 157 ? -8.272 13.723 -9.258 1.00 90.50 157 ASP A N 1
ATOM 1132 C CA . ASP A 1 157 ? -8.085 12.469 -8.537 1.00 90.50 157 ASP A CA 1
ATOM 1133 C C . ASP A 1 157 ? -6.886 11.654 -9.026 1.00 90.50 157 ASP A C 1
ATOM 1135 O O . ASP A 1 157 ? -6.244 11.991 -10.018 1.00 90.50 157 ASP A O 1
ATOM 1139 N N . ASN A 1 158 ? -6.599 10.548 -8.337 1.00 90.69 158 ASN A N 1
ATOM 1140 C CA . ASN A 1 158 ? -5.620 9.560 -8.793 1.00 90.69 158 ASN A CA 1
ATOM 1141 C C . ASN A 1 158 ? -6.237 8.175 -9.025 1.00 90.69 158 ASN A C 1
ATOM 1143 O O . ASN A 1 158 ? -7.314 7.855 -8.514 1.00 90.69 158 ASN A O 1
ATOM 1147 N N . LEU A 1 159 ? -5.519 7.314 -9.751 1.00 90.62 159 LEU A N 1
ATOM 1148 C CA . LEU A 1 159 ? -5.882 5.913 -9.976 1.00 90.62 159 LEU A CA 1
ATOM 1149 C C . LEU A 1 159 ? -6.170 5.186 -8.654 1.00 90.62 159 LEU A C 1
ATOM 1151 O O . LEU A 1 159 ? -7.189 4.507 -8.527 1.00 90.62 159 LEU A O 1
ATOM 1155 N N . SER A 1 160 ? -5.306 5.368 -7.652 1.00 92.25 160 SER A N 1
ATOM 1156 C CA . SER A 1 160 ? -5.468 4.780 -6.317 1.00 92.25 160 SER A CA 1
ATOM 1157 C C . SER A 1 160 ? -6.813 5.155 -5.685 1.00 92.25 160 SER A C 1
ATOM 1159 O O . SER A 1 160 ? -7.488 4.302 -5.116 1.00 92.25 160 SER A O 1
ATOM 1161 N N . SER A 1 161 ? -7.255 6.397 -5.855 1.00 90.75 161 SER A N 1
ATOM 1162 C CA . SER A 1 161 ? -8.529 6.906 -5.348 1.00 90.75 161 SER A CA 1
ATOM 1163 C C . SER A 1 161 ? -9.749 6.412 -6.121 1.00 90.75 161 SER A C 1
ATOM 1165 O O . SER A 1 161 ? -10.775 6.090 -5.511 1.00 90.75 161 SER A O 1
ATOM 1167 N N . VAL A 1 162 ? -9.647 6.298 -7.449 1.00 90.38 162 VAL A N 1
ATOM 1168 C CA . VAL A 1 162 ? -10.688 5.679 -8.287 1.00 90.38 162 VAL A CA 1
ATOM 1169 C C . VAL A 1 162 ? -10.903 4.225 -7.865 1.00 90.38 162 VAL A C 1
ATOM 1171 O O . VAL A 1 162 ? -12.040 3.798 -7.647 1.00 90.38 162 VAL A O 1
ATOM 1174 N N . LEU A 1 163 ? -9.817 3.471 -7.683 1.00 90.94 163 LEU A N 1
ATOM 1175 C CA . LEU A 1 163 ? -9.873 2.084 -7.225 1.00 90.94 163 LEU A CA 1
ATOM 1176 C C . LEU A 1 163 ? -10.417 1.994 -5.796 1.00 90.94 163 LEU A C 1
ATOM 1178 O O . LEU A 1 163 ? -11.288 1.170 -5.524 1.00 90.94 163 LEU A O 1
ATOM 1182 N N . ALA A 1 164 ? -9.997 2.895 -4.907 1.00 88.50 164 ALA A N 1
ATOM 1183 C CA . ALA A 1 164 ? -10.457 2.915 -3.524 1.00 88.50 164 ALA A CA 1
ATOM 1184 C C . ALA A 1 164 ? -11.983 3.062 -3.412 1.00 88.50 164 ALA A C 1
ATOM 1186 O O . ALA A 1 164 ? -12.618 2.324 -2.657 1.00 88.50 164 ALA A O 1
ATOM 1187 N N . ARG A 1 165 ? -12.607 3.913 -4.238 1.00 85.69 165 ARG A N 1
ATOM 1188 C CA . ARG A 1 165 ? -14.077 4.039 -4.287 1.00 85.69 165 ARG A CA 1
ATOM 1189 C C . ARG A 1 165 ? -14.791 2.749 -4.674 1.00 85.69 165 ARG A C 1
ATOM 1191 O O . ARG A 1 165 ? -15.820 2.429 -4.083 1.00 85.69 165 ARG A O 1
ATOM 1198 N N . ASN A 1 166 ? -14.250 2.018 -5.643 1.00 85.12 166 ASN A N 1
ATOM 1199 C CA . ASN A 1 166 ? -14.848 0.775 -6.129 1.00 85.12 166 ASN A CA 1
ATOM 1200 C C . ASN A 1 166 ? -14.643 -0.389 -5.148 1.00 85.12 166 ASN A C 1
ATOM 1202 O O . ASN A 1 166 ? -15.487 -1.277 -5.051 1.00 85.12 166 ASN A O 1
ATOM 1206 N N . LEU A 1 167 ? -13.545 -0.366 -4.392 1.00 84.75 167 LEU A N 1
ATOM 1207 C CA . LEU A 1 167 ? -13.158 -1.438 -3.479 1.00 84.75 167 LEU A CA 1
ATOM 1208 C C . LEU A 1 167 ? -13.724 -1.271 -2.059 1.00 84.75 167 LEU A C 1
ATOM 1210 O O . LEU A 1 167 ? -13.981 -2.271 -1.392 1.00 84.75 167 LEU A O 1
ATOM 1214 N N . ALA A 1 168 ? -13.968 -0.041 -1.593 1.00 76.12 168 ALA A N 1
ATOM 1215 C CA . ALA A 1 168 ? -14.379 0.222 -0.210 1.00 76.12 168 ALA A CA 1
ATOM 1216 C C . ALA A 1 168 ? -15.687 -0.476 0.193 1.00 76.12 168 ALA A C 1
ATOM 1218 O O . ALA A 1 168 ? -15.782 -1.059 1.274 1.00 76.12 168 ALA A O 1
ATOM 1219 N N . GLY A 1 169 ? -16.700 -0.429 -0.678 1.00 74.62 169 GLY A N 1
ATOM 1220 C CA . GLY A 1 169 ? -17.996 -1.068 -0.440 1.00 74.62 169 GLY A CA 1
ATOM 1221 C C . GLY A 1 169 ? -17.882 -2.593 -0.309 1.00 74.62 169 GLY A C 1
ATOM 1222 O O . GLY A 1 169 ? -18.284 -3.122 0.730 1.00 74.62 169 GLY A O 1
ATOM 1223 N N . PRO A 1 170 ? -17.318 -3.288 -1.317 1.00 77.69 170 PRO A N 1
ATOM 1224 C CA . PRO A 1 170 ? -17.075 -4.731 -1.273 1.00 77.69 170 PRO A CA 1
ATOM 1225 C C . PRO A 1 170 ? -16.174 -5.195 -0.119 1.00 77.69 170 PRO A C 1
ATOM 1227 O O . PRO A 1 170 ? -16.452 -6.226 0.486 1.00 77.69 170 PRO A O 1
ATOM 1230 N N . LEU A 1 171 ? -15.114 -4.450 0.212 1.00 75.25 171 LEU A N 1
ATOM 1231 C CA . LEU A 1 171 ? -14.193 -4.803 1.304 1.00 75.25 171 LEU A CA 1
ATOM 1232 C C . LEU A 1 171 ? -14.739 -4.436 2.697 1.00 75.25 171 LEU A C 1
ATOM 1234 O O . LEU A 1 171 ? -14.267 -4.959 3.712 1.00 75.25 171 LEU A O 1
ATOM 1238 N N . GLY A 1 172 ? -15.739 -3.553 2.758 1.00 70.00 172 GLY A N 1
ATOM 1239 C CA . GLY A 1 172 ? -16.308 -3.052 4.006 1.00 70.00 172 GLY A CA 1
ATOM 1240 C C . GLY A 1 172 ? -15.299 -2.244 4.821 1.00 70.00 172 GLY A C 1
ATOM 1241 O O . GLY A 1 172 ? -15.232 -2.406 6.042 1.00 70.00 172 GLY A O 1
ATOM 1242 N N . THR A 1 173 ? -14.486 -1.426 4.150 1.00 69.31 173 THR A N 1
ATOM 1243 C CA . THR A 1 173 ? -13.442 -0.631 4.802 1.00 69.31 173 THR A CA 1
ATOM 1244 C C . THR A 1 173 ? -14.013 0.562 5.545 1.00 69.31 173 THR A C 1
ATOM 1246 O O . THR A 1 173 ? -15.130 1.018 5.293 1.00 69.31 173 THR A O 1
ATOM 1249 N N . VAL A 1 174 ? -13.239 1.069 6.500 1.00 68.31 174 VAL A N 1
ATOM 1250 C CA . VAL A 1 174 ? -13.694 2.144 7.377 1.00 68.31 174 VAL A CA 1
ATOM 1251 C C . VAL A 1 174 ? -13.711 3.490 6.667 1.00 68.31 174 VAL A C 1
ATOM 1253 O O . VAL A 1 174 ? -14.659 4.258 6.829 1.00 68.31 174 VAL A O 1
ATOM 1256 N N . GLN A 1 175 ? -12.671 3.769 5.888 1.00 70.81 175 GLN A N 1
ATOM 1257 C CA . GLN A 1 175 ? -12.633 4.908 4.984 1.00 70.81 175 GLN A CA 1
ATOM 1258 C C . GLN A 1 175 ? -12.617 4.435 3.535 1.00 70.81 175 GLN A C 1
ATOM 1260 O O . GLN A 1 175 ? -12.225 3.309 3.218 1.00 70.81 175 GLN A O 1
ATOM 1265 N N . VAL A 1 176 ? -13.069 5.331 2.663 1.00 80.25 176 VAL A N 1
ATOM 1266 C CA . VAL A 1 176 ? -13.058 5.141 1.210 1.00 80.25 176 VAL A CA 1
ATOM 1267 C C . VAL A 1 176 ? -11.794 5.732 0.591 1.00 80.25 176 VAL A C 1
ATOM 1269 O O . VAL A 1 176 ? -11.404 5.305 -0.488 1.00 80.25 176 VAL A O 1
ATOM 1272 N N . SER A 1 177 ? -11.150 6.702 1.245 1.00 82.62 177 SER A N 1
ATOM 1273 C CA . SER A 1 177 ? -9.927 7.304 0.723 1.00 82.62 177 SER A CA 1
ATOM 1274 C C . SER A 1 177 ? -8.725 6.369 0.894 1.00 82.62 177 SER A C 1
ATOM 1276 O O . SER A 1 177 ? -8.633 5.681 1.916 1.00 82.62 177 SER A O 1
ATOM 1278 N N . PRO A 1 178 ? -7.795 6.350 -0.077 1.00 90.62 178 PRO A N 1
ATOM 1279 C CA . PRO A 1 178 ? -6.538 5.621 0.039 1.00 90.62 178 PRO A CA 1
ATOM 1280 C C . PRO A 1 178 ? -5.673 6.169 1.182 1.00 90.62 178 PRO A C 1
ATOM 1282 O O . PRO A 1 178 ? -5.817 7.319 1.601 1.00 90.62 178 PRO A O 1
ATOM 1285 N N . VAL A 1 179 ? -4.741 5.348 1.664 1.00 87.44 179 VAL A N 1
ATOM 1286 C CA . VAL A 1 179 ? -3.746 5.748 2.670 1.00 87.44 179 VAL A CA 1
ATOM 1287 C C . VAL A 1 179 ? -2.360 5.723 2.039 1.00 87.44 179 VAL A C 1
ATOM 1289 O O . VAL A 1 179 ? -1.915 4.674 1.579 1.00 87.44 179 VAL A O 1
ATOM 1292 N N . ALA A 1 180 ? -1.670 6.863 2.051 1.00 88.69 180 ALA A N 1
ATOM 1293 C CA . ALA A 1 180 ? -0.296 6.960 1.578 1.00 88.69 180 ALA A CA 1
ATOM 1294 C C . ALA A 1 180 ? 0.688 6.626 2.704 1.00 88.69 180 ALA A C 1
ATOM 1296 O O . ALA A 1 180 ? 0.764 7.343 3.704 1.00 88.69 180 ALA A O 1
ATOM 1297 N N . ILE A 1 181 ? 1.426 5.527 2.551 1.00 88.25 181 ILE A N 1
ATOM 1298 C CA . ILE A 1 181 ? 2.404 5.015 3.512 1.00 88.25 181 ILE A CA 1
ATOM 1299 C C . ILE A 1 181 ? 3.788 5.096 2.879 1.00 88.25 181 ILE A C 1
ATOM 1301 O O . ILE A 1 181 ? 4.131 4.313 2.018 1.00 88.25 181 ILE A O 1
ATOM 1305 N N . GLY A 1 182 ? 4.633 5.996 3.348 1.00 82.12 182 GLY A N 1
ATOM 1306 C CA . GLY A 1 182 ? 6.020 6.079 2.912 1.00 82.12 182 GLY A CA 1
ATOM 1307 C C . GLY A 1 182 ? 6.259 6.974 1.708 1.00 82.12 182 GLY A C 1
ATOM 1308 O O . GLY A 1 182 ? 7.425 7.150 1.383 1.00 82.12 182 GLY A O 1
ATOM 1309 N N . ALA A 1 183 ? 5.219 7.595 1.137 1.00 83.25 183 ALA A N 1
ATOM 1310 C CA . ALA A 1 183 ? 5.384 8.673 0.164 1.00 83.25 183 ALA A CA 1
ATOM 1311 C C . ALA A 1 183 ? 6.395 9.709 0.698 1.00 83.25 183 ALA A C 1
ATOM 1313 O O . ALA A 1 183 ? 6.292 10.125 1.862 1.00 83.25 183 ALA A O 1
ATOM 1314 N N . GLN A 1 184 ? 7.386 10.074 -0.116 1.00 81.25 184 GLN A N 1
ATOM 1315 C CA . GLN A 1 184 ? 8.527 10.899 0.314 1.00 81.25 184 GLN A CA 1
ATOM 1316 C C . GLN A 1 184 ? 8.515 12.314 -0.264 1.00 81.25 184 GLN A C 1
ATOM 1318 O O . GLN A 1 184 ? 9.057 13.226 0.361 1.00 81.25 184 GLN A O 1
ATOM 1323 N N . ASP A 1 185 ? 7.870 12.501 -1.412 1.00 80.19 185 ASP A N 1
ATOM 1324 C CA . ASP A 1 185 ? 7.841 13.756 -2.163 1.00 80.19 185 ASP A CA 1
ATOM 1325 C C . ASP A 1 185 ? 6.399 14.118 -2.579 1.00 80.19 185 ASP A C 1
ATOM 1327 O O . ASP A 1 185 ? 5.564 13.217 -2.710 1.00 80.19 185 ASP A O 1
ATOM 1331 N N . PRO A 1 186 ? 6.063 15.409 -2.785 1.00 79.75 186 PRO A N 1
ATOM 1332 C CA . PRO A 1 186 ? 4.764 15.810 -3.319 1.00 79.75 186 PRO A CA 1
ATOM 1333 C C . PRO A 1 186 ? 4.373 15.149 -4.646 1.00 79.75 186 PRO A C 1
ATOM 1335 O O . PRO A 1 186 ? 3.179 15.066 -4.925 1.00 79.75 186 PRO A O 1
ATOM 1338 N N . ASN A 1 187 ? 5.327 14.665 -5.444 1.00 82.50 187 ASN A N 1
ATOM 1339 C CA . ASN A 1 187 ? 5.036 13.938 -6.679 1.00 82.50 187 ASN A CA 1
ATOM 1340 C C . ASN A 1 187 ? 4.348 12.583 -6.433 1.00 82.50 187 ASN A C 1
ATOM 1342 O O . ASN A 1 187 ? 3.508 12.163 -7.226 1.00 82.50 187 ASN A O 1
ATOM 1346 N N . GLU A 1 188 ? 4.603 11.975 -5.272 1.00 85.00 188 GLU A N 1
ATOM 1347 C CA . GLU A 1 188 ? 3.984 10.724 -4.813 1.00 85.00 188 GLU A CA 1
ATOM 1348 C C . GLU A 1 188 ? 2.701 10.981 -3.996 1.00 85.00 188 GLU A C 1
ATOM 1350 O O . GLU A 1 188 ? 2.122 10.066 -3.393 1.00 85.00 188 GLU A O 1
ATOM 1355 N N . ALA A 1 189 ? 2.262 12.243 -3.904 1.00 83.56 189 ALA A N 1
ATOM 1356 C CA . ALA A 1 189 ? 1.093 12.611 -3.125 1.00 83.56 189 ALA A CA 1
ATOM 1357 C C . ALA A 1 189 ? -0.177 12.022 -3.740 1.00 83.56 189 ALA A C 1
ATOM 1359 O O . ALA A 1 189 ? -0.454 12.155 -4.929 1.00 83.56 189 ALA A O 1
ATOM 1360 N N . VAL A 1 190 ? -1.005 11.429 -2.883 1.00 87.06 190 VAL A N 1
ATOM 1361 C CA . VAL A 1 190 ? -2.294 10.889 -3.301 1.00 87.06 190 VAL A CA 1
ATOM 1362 C C . VAL A 1 190 ? -3.371 11.954 -3.158 1.00 87.06 190 VAL A C 1
ATOM 1364 O O . VAL A 1 190 ? -3.587 12.484 -2.071 1.00 87.06 190 VAL A O 1
ATOM 1367 N N . ILE A 1 191 ? -4.092 12.236 -4.235 1.00 85.81 191 ILE A N 1
ATOM 1368 C CA . ILE A 1 191 ? -5.274 13.095 -4.256 1.00 85.81 191 ILE A CA 1
ATOM 1369 C C . ILE A 1 191 ? -6.518 12.214 -4.200 1.00 85.81 191 ILE A C 1
ATOM 1371 O O . ILE A 1 191 ? -6.610 11.245 -4.947 1.00 85.81 191 ILE A O 1
ATOM 1375 N N . PHE A 1 192 ? -7.473 12.545 -3.327 1.00 85.50 192 PHE A N 1
ATOM 1376 C CA . PHE A 1 192 ? -8.792 11.914 -3.251 1.00 85.50 192 PHE A CA 1
ATOM 1377 C C . PHE A 1 192 ? -9.876 12.988 -3.228 1.00 85.50 192 PHE A C 1
ATOM 1379 O O . PHE A 1 192 ? -9.935 13.791 -2.293 1.00 85.50 192 PHE A O 1
ATOM 1386 N N . GLY A 1 193 ? -10.740 13.015 -4.247 1.00 82.06 193 GLY A N 1
ATOM 1387 C CA . GLY A 1 193 ? -11.834 13.992 -4.317 1.00 82.06 193 GLY A CA 1
ATOM 1388 C C . GLY A 1 193 ? -11.339 15.445 -4.300 1.00 82.06 193 GLY A C 1
ATOM 1389 O O . GLY A 1 193 ? -11.876 16.276 -3.568 1.00 82.06 193 GLY A O 1
ATOM 1390 N N . GLY A 1 194 ? -10.252 15.731 -5.022 1.00 78.69 194 GLY A N 1
ATOM 1391 C CA . GLY A 1 194 ? -9.605 17.044 -5.072 1.00 78.69 194 GLY A CA 1
ATOM 1392 C C . GLY A 1 194 ? -8.785 17.424 -3.834 1.00 78.69 194 GLY A C 1
ATOM 1393 O O . GLY A 1 194 ? -8.232 18.519 -3.799 1.00 78.69 194 GLY A O 1
ATOM 1394 N N . SER A 1 195 ? -8.692 1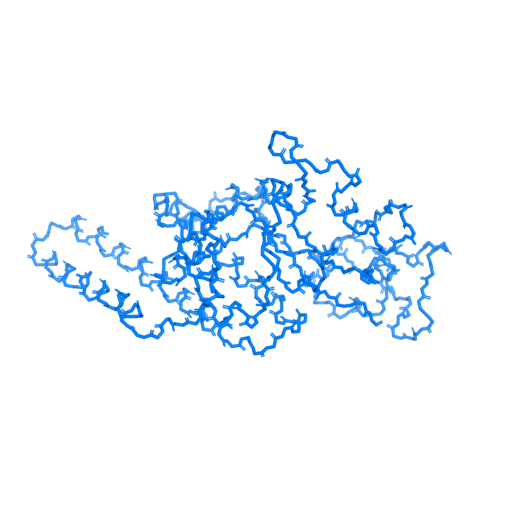6.554 -2.820 1.00 79.75 195 SER A N 1
ATOM 1395 C CA . SER A 1 195 ? -7.955 16.836 -1.582 1.00 79.75 195 SER A CA 1
ATOM 1396 C C . SER A 1 195 ? -6.721 15.941 -1.430 1.00 79.75 195 SER A C 1
ATOM 1398 O O . SER A 1 195 ? -6.854 14.715 -1.530 1.00 79.75 195 SER A O 1
ATOM 1400 N N . PRO A 1 196 ? -5.537 16.505 -1.128 1.00 79.44 196 PRO A N 1
ATOM 1401 C CA . PRO A 1 196 ? -4.350 15.706 -0.849 1.00 79.44 196 PRO A CA 1
ATOM 1402 C C . PRO A 1 196 ? -4.536 14.876 0.424 1.00 79.44 196 PRO A C 1
ATOM 1404 O O . PRO A 1 196 ? -5.060 15.356 1.433 1.00 79.44 196 PRO A O 1
ATOM 1407 N N . GLN A 1 197 ? -4.113 13.617 0.371 1.00 80.25 197 GLN A N 1
ATOM 1408 C CA . GLN A 1 197 ? -4.130 12.702 1.503 1.00 80.25 197 GLN A CA 1
ATOM 1409 C C . GLN A 1 197 ? -2.867 12.870 2.357 1.00 80.25 197 GLN A C 1
ATOM 1411 O O . GLN A 1 197 ? -1.794 13.172 1.829 1.00 80.25 197 GLN A O 1
ATOM 1416 N N . PRO A 1 198 ? -2.958 12.658 3.682 1.00 76.75 198 PRO A N 1
ATOM 1417 C CA . PRO A 1 198 ? -1.787 12.694 4.546 1.00 76.75 198 PRO A CA 1
ATOM 1418 C C . PRO A 1 198 ? -0.747 11.646 4.136 1.00 76.75 198 PRO A C 1
ATOM 1420 O O . PRO A 1 198 ? -1.066 10.464 4.014 1.00 76.75 198 PRO A O 1
ATOM 1423 N N . MET A 1 199 ? 0.506 12.077 4.002 1.00 82.00 199 MET A N 1
ATOM 1424 C CA . MET A 1 199 ? 1.654 11.191 3.812 1.00 82.00 199 MET A CA 1
ATOM 1425 C C . MET A 1 199 ? 2.086 10.661 5.182 1.00 82.00 199 MET A C 1
ATOM 1427 O O . MET A 1 199 ? 2.619 11.397 6.018 1.00 82.00 199 MET A O 1
ATOM 1431 N N . LEU A 1 200 ? 1.791 9.392 5.449 1.00 82.62 200 LEU A N 1
ATOM 1432 C CA . LEU A 1 200 ? 2.116 8.726 6.706 1.00 82.62 200 LEU A CA 1
ATOM 1433 C C . LEU A 1 200 ? 3.400 7.918 6.544 1.00 82.62 200 LEU A C 1
ATOM 1435 O O . LEU A 1 200 ? 3.688 7.389 5.485 1.00 82.62 200 LEU A O 1
ATOM 1439 N N . THR A 1 201 ? 4.167 7.768 7.616 1.00 86.06 201 THR A N 1
ATOM 1440 C CA . THR A 1 201 ? 5.301 6.829 7.682 1.00 86.06 201 THR A CA 1
ATOM 1441 C C . THR A 1 201 ? 4.998 5.697 8.662 1.00 86.06 201 THR A C 1
ATOM 1443 O O . THR A 1 201 ? 4.240 5.936 9.612 1.00 86.06 201 THR A O 1
ATOM 1446 N N . PRO A 1 202 ? 5.611 4.506 8.522 1.00 88.31 202 PRO A N 1
ATOM 1447 C CA . PRO A 1 202 ? 5.448 3.425 9.496 1.00 88.31 202 PRO A CA 1
ATOM 1448 C C . PRO A 1 202 ? 5.726 3.870 10.940 1.00 88.31 202 PRO A C 1
ATOM 1450 O O . PRO A 1 202 ? 4.895 3.640 11.815 1.00 88.31 202 PRO A O 1
ATOM 1453 N N . ARG A 1 203 ? 6.795 4.644 11.185 1.00 84.25 203 ARG A N 1
ATOM 1454 C CA . ARG A 1 203 ? 7.063 5.217 12.519 1.00 84.25 203 ARG A CA 1
ATOM 1455 C C . ARG A 1 203 ? 5.977 6.177 13.000 1.00 84.25 203 ARG A C 1
ATOM 1457 O O . ARG A 1 203 ? 5.628 6.172 14.179 1.00 84.25 203 ARG A O 1
ATOM 1464 N N . SER A 1 204 ? 5.438 7.022 12.118 1.00 76.62 204 SER A N 1
ATOM 1465 C CA . SER A 1 204 ? 4.333 7.909 12.504 1.00 76.62 204 SER A CA 1
ATOM 1466 C C . SER A 1 204 ? 3.066 7.119 12.828 1.00 76.62 204 SER A C 1
ATOM 1468 O O . SER A 1 204 ? 2.396 7.453 13.796 1.00 76.62 204 SER A O 1
ATOM 1470 N N . LEU A 1 205 ? 2.779 6.039 12.094 1.00 73.25 205 LEU A N 1
ATOM 1471 C CA . LEU A 1 205 ? 1.669 5.133 12.384 1.00 73.25 205 LEU A CA 1
ATOM 1472 C C . LEU A 1 205 ? 1.868 4.454 13.741 1.00 73.25 205 LEU A C 1
ATOM 1474 O O . LEU A 1 205 ? 0.968 4.513 14.572 1.00 73.25 205 LEU A O 1
ATOM 1478 N N . ALA A 1 206 ? 3.060 3.912 14.006 1.00 72.31 206 ALA A N 1
ATOM 1479 C CA . ALA A 1 206 ? 3.421 3.326 15.295 1.00 72.31 206 ALA A CA 1
ATOM 1480 C C . ALA A 1 206 ? 3.249 4.332 16.448 1.00 72.31 206 ALA A C 1
ATOM 1482 O O . ALA A 1 206 ? 2.658 4.016 17.476 1.00 72.31 206 ALA A O 1
ATOM 1483 N N . SER A 1 207 ? 3.687 5.581 16.258 1.00 68.50 207 SER A N 1
ATOM 1484 C CA . SER A 1 207 ? 3.520 6.645 17.255 1.00 68.50 207 SER A CA 1
ATOM 1485 C C . SER A 1 207 ? 2.065 7.088 17.442 1.00 68.50 207 SER A C 1
ATOM 1487 O O . SER A 1 207 ? 1.723 7.549 18.530 1.00 68.50 207 SER A O 1
ATOM 1489 N N . LEU A 1 208 ? 1.233 7.026 16.400 1.00 62.75 208 LEU A N 1
ATOM 1490 C CA . LEU A 1 208 ? -0.177 7.432 16.450 1.00 62.75 208 LEU A CA 1
ATOM 1491 C C . LEU A 1 208 ? -1.078 6.346 17.036 1.00 62.75 208 LEU A C 1
ATOM 1493 O O . LEU A 1 208 ? -2.110 6.664 17.622 1.00 62.75 208 LEU A O 1
ATOM 1497 N N . LEU A 1 209 ? -0.691 5.086 16.850 1.00 60.53 209 LEU A N 1
ATOM 1498 C CA . LEU A 1 209 ? -1.460 3.902 17.221 1.00 60.53 209 LEU A CA 1
ATOM 1499 C C . LEU A 1 209 ? -0.923 3.201 18.469 1.00 60.53 209 LEU A C 1
ATOM 1501 O O . LEU A 1 209 ? -1.601 2.340 19.026 1.00 60.53 209 LEU A O 1
ATOM 1505 N N . GLY A 1 210 ? 0.259 3.589 18.949 1.00 58.84 210 GLY A N 1
ATOM 1506 C CA . GLY A 1 210 ? 0.738 3.200 20.267 1.00 58.84 210 GLY A CA 1
ATOM 1507 C C . GLY A 1 210 ? -0.293 3.557 21.340 1.00 58.84 210 GLY A C 1
ATOM 1508 O O . GLY A 1 210 ? -0.937 4.607 21.267 1.00 58.84 210 GLY A O 1
ATOM 1509 N N . LYS A 1 211 ? -0.471 2.667 22.328 1.00 54.19 211 LYS A N 1
ATOM 1510 C CA . LYS A 1 211 ? -1.461 2.836 23.404 1.00 54.19 211 LYS A CA 1
ATOM 1511 C C . LYS A 1 211 ? -1.383 4.263 23.971 1.00 54.19 211 LYS A C 1
ATOM 1513 O O . LYS A 1 211 ? -0.306 4.655 24.429 1.00 54.19 211 LYS A O 1
ATOM 1518 N N . PRO A 1 212 ? -2.480 5.048 23.954 1.00 48.75 212 PRO A N 1
ATOM 1519 C CA . PRO A 1 212 ? -2.452 6.404 24.477 1.00 48.75 212 PRO A CA 1
ATOM 1520 C C . PRO A 1 212 ? -2.048 6.364 25.951 1.00 48.75 212 PRO A C 1
ATOM 1522 O O . PRO A 1 212 ? -2.707 5.733 26.775 1.00 48.75 212 PRO A O 1
ATOM 1525 N N . THR A 1 213 ? -0.951 7.029 26.297 1.00 47.19 213 THR A N 1
ATOM 1526 C CA . THR A 1 213 ? -0.521 7.170 27.687 1.00 47.19 213 THR A CA 1
ATOM 1527 C C . THR A 1 213 ? -1.436 8.157 28.424 1.00 47.19 213 THR A C 1
ATOM 1529 O O . THR A 1 213 ? -1.832 9.191 27.883 1.00 47.19 213 THR A O 1
ATOM 1532 N N . GLY A 1 214 ? -1.803 7.836 29.671 1.00 45.38 214 GLY A N 1
ATOM 1533 C CA . GLY A 1 214 ? -2.666 8.670 30.522 1.00 45.38 214 GLY A CA 1
ATOM 1534 C C . GLY A 1 214 ? -4.149 8.245 30.569 1.00 45.38 214 GLY A C 1
ATOM 1535 O O . GLY A 1 214 ? -4.485 7.133 30.165 1.00 45.38 214 GLY A O 1
ATOM 1536 N N . PRO A 1 215 ? -5.060 9.111 31.067 1.00 39.34 215 PRO A N 1
ATOM 1537 C CA . PRO A 1 215 ? -6.462 8.765 31.362 1.00 39.34 215 PRO A CA 1
ATOM 1538 C C . PRO A 1 215 ? -7.270 8.246 30.163 1.00 39.34 215 PRO A C 1
ATOM 1540 O O . PRO A 1 215 ? -8.184 7.447 30.327 1.00 39.34 215 PRO A O 1
ATOM 1543 N N . LEU A 1 216 ? -6.911 8.649 28.939 1.00 39.25 216 LEU A N 1
ATOM 1544 C CA . LEU A 1 216 ? -7.561 8.167 27.715 1.00 39.25 216 LEU A CA 1
ATOM 1545 C C . LEU A 1 216 ? -7.246 6.691 27.421 1.00 39.25 216 LEU A C 1
ATOM 1547 O O . LEU A 1 216 ? -8.121 5.983 26.933 1.00 39.25 216 LEU A O 1
ATOM 1551 N N . GLY A 1 217 ? -6.051 6.203 27.779 1.00 52.34 217 GLY A N 1
ATOM 1552 C CA . GLY A 1 217 ? -5.716 4.774 27.719 1.00 52.34 217 GLY A CA 1
ATOM 1553 C C . GLY A 1 217 ? -6.446 3.932 28.768 1.00 52.34 217 GLY A C 1
ATOM 1554 O O . GLY A 1 217 ? -6.521 2.715 28.637 1.00 52.34 217 GLY A O 1
ATOM 1555 N N . GLN A 1 218 ? -7.025 4.568 29.792 1.00 50.47 218 GLN A N 1
ATOM 1556 C CA . GLN A 1 218 ? -7.805 3.896 30.835 1.00 50.47 218 GLN A CA 1
ATOM 1557 C C . GLN A 1 218 ? -9.288 3.760 30.468 1.00 50.47 218 GLN A C 1
ATOM 1559 O O . GLN A 1 218 ? -9.958 2.888 31.011 1.00 50.47 218 GLN A O 1
ATOM 1564 N N . LEU A 1 219 ? -9.805 4.553 29.521 1.00 44.34 219 LEU A N 1
ATOM 1565 C CA . LEU A 1 219 ? -11.217 4.502 29.111 1.00 44.34 219 LEU A CA 1
ATOM 1566 C C . LEU A 1 219 ? -11.620 3.133 28.557 1.00 44.34 219 LEU A C 1
ATOM 1568 O O . LEU A 1 219 ? -12.729 2.664 28.805 1.00 44.34 219 LEU A O 1
ATOM 1572 N N . GLN A 1 220 ? -10.709 2.473 27.841 1.00 53.34 220 GLN A N 1
ATOM 1573 C CA . GLN A 1 220 ? -10.932 1.128 27.321 1.00 53.34 220 GLN A CA 1
ATOM 1574 C C . GLN A 1 220 ? -11.026 0.106 28.467 1.00 53.34 220 GLN A C 1
ATOM 1576 O O . GLN A 1 220 ? -11.955 -0.697 28.502 1.00 53.34 220 GLN A O 1
ATOM 1581 N N . ALA A 1 221 ? -10.142 0.206 29.465 1.00 58.72 221 ALA A N 1
ATOM 1582 C CA . ALA A 1 221 ? -10.190 -0.626 30.668 1.00 58.72 221 ALA A CA 1
ATOM 1583 C C . ALA A 1 221 ? -11.451 -0.365 31.518 1.00 58.72 221 ALA A C 1
ATOM 1585 O O . ALA A 1 221 ? -12.069 -1.311 31.999 1.00 58.72 221 ALA A O 1
ATOM 1586 N N . MET A 1 222 ? -11.873 0.896 31.660 1.00 52.00 222 MET A N 1
ATOM 1587 C CA . MET A 1 222 ? -13.088 1.281 32.392 1.00 52.00 222 MET A CA 1
ATOM 1588 C C . MET A 1 222 ? -14.354 0.757 31.710 1.00 52.00 222 MET A C 1
ATOM 1590 O O . MET A 1 222 ? -15.189 0.134 32.359 1.00 52.00 222 MET A O 1
ATOM 1594 N N . ARG A 1 223 ? -14.459 0.911 30.386 1.00 51.75 223 ARG A N 1
ATOM 1595 C CA . ARG A 1 223 ? -15.556 0.334 29.599 1.00 51.75 223 ARG A CA 1
ATOM 1596 C C . ARG A 1 223 ? -15.610 -1.188 29.751 1.00 51.75 223 ARG A C 1
ATOM 1598 O O . ARG A 1 223 ? -16.689 -1.748 29.925 1.00 51.75 223 ARG A O 1
ATOM 1605 N N . ASN A 1 224 ? -14.461 -1.861 29.702 1.00 58.19 224 ASN A N 1
ATOM 1606 C CA . ASN A 1 224 ? -14.391 -3.315 29.851 1.00 58.19 224 ASN A CA 1
ATOM 1607 C C . ASN A 1 224 ? -14.797 -3.762 31.268 1.00 58.19 224 ASN A C 1
ATOM 1609 O O . ASN A 1 224 ? -15.498 -4.767 31.424 1.00 58.19 224 ASN A O 1
ATOM 1613 N N . ALA A 1 225 ? -14.430 -2.993 32.296 1.00 60.88 225 ALA A N 1
ATOM 1614 C CA . ALA A 1 225 ? -14.880 -3.221 33.666 1.00 60.88 225 ALA A CA 1
ATOM 1615 C C . ALA A 1 225 ? -16.405 -3.055 33.807 1.00 60.88 225 ALA A C 1
ATOM 1617 O O . ALA A 1 225 ? -17.058 -3.901 34.422 1.00 60.88 225 ALA A O 1
ATOM 1618 N N . ASP A 1 226 ? -16.992 -2.034 33.179 1.00 54.59 226 ASP A N 1
ATOM 1619 C CA . ASP A 1 226 ? -18.440 -1.803 33.201 1.00 54.59 226 ASP A CA 1
ATOM 1620 C C . ASP A 1 226 ? -19.220 -2.883 32.441 1.00 54.59 226 ASP A C 1
ATOM 1622 O O . ASP A 1 226 ? -20.238 -3.371 32.933 1.00 54.59 226 ASP A O 1
ATOM 1626 N N . LEU A 1 227 ? -18.727 -3.340 31.287 1.00 56.25 227 LEU A N 1
ATOM 1627 C CA . LEU A 1 227 ? -19.334 -4.456 30.550 1.00 56.25 227 LEU A CA 1
ATOM 1628 C C . LEU A 1 227 ? -19.254 -5.773 31.333 1.00 56.25 227 LEU A C 1
ATOM 1630 O O . LEU A 1 227 ? -20.220 -6.537 31.360 1.00 56.25 227 LEU A O 1
ATOM 1634 N N . THR A 1 228 ? -18.143 -6.014 32.033 1.00 64.38 228 THR A N 1
ATOM 1635 C CA . THR A 1 228 ? -17.999 -7.168 32.935 1.00 64.38 228 THR A CA 1
ATOM 1636 C C . THR A 1 228 ? -19.003 -7.094 34.087 1.00 64.38 228 THR A C 1
ATOM 1638 O O . THR A 1 228 ? -19.652 -8.091 34.410 1.00 64.38 228 THR A O 1
ATOM 1641 N N . ARG A 1 229 ? -19.188 -5.905 34.672 1.00 60.41 229 ARG A N 1
ATOM 1642 C CA . ARG A 1 229 ? -20.168 -5.655 35.737 1.00 60.41 229 ARG A CA 1
ATOM 1643 C C . ARG A 1 229 ? -21.604 -5.876 35.254 1.00 60.41 229 ARG A C 1
ATOM 1645 O O . ARG A 1 229 ? -22.379 -6.548 35.932 1.00 60.41 229 ARG A O 1
ATOM 1652 N N . LEU A 1 230 ? -21.948 -5.362 34.072 1.00 55.34 230 LEU A N 1
ATOM 1653 C CA . LEU A 1 230 ? -23.256 -5.572 33.447 1.00 55.34 230 LEU A CA 1
ATOM 1654 C C . LEU A 1 230 ? -23.507 -7.058 33.162 1.00 55.34 230 LEU A C 1
ATOM 1656 O O . LEU A 1 230 ? -24.586 -7.561 33.465 1.00 55.34 230 LEU A O 1
ATOM 1660 N N . ASN A 1 231 ? -22.509 -7.792 32.663 1.00 60.28 231 ASN A N 1
ATOM 1661 C CA . ASN A 1 231 ? -22.615 -9.239 32.459 1.00 60.28 231 ASN A CA 1
ATOM 1662 C C . ASN A 1 231 ? -22.899 -9.985 33.773 1.00 60.28 231 ASN A C 1
ATOM 1664 O O . ASN A 1 231 ? -23.820 -10.798 33.840 1.00 60.28 231 ASN A O 1
ATOM 1668 N N . GLN A 1 232 ? -22.156 -9.681 34.842 1.00 69.38 232 GLN A N 1
ATOM 1669 C CA . GLN A 1 232 ? -22.393 -10.283 36.159 1.00 69.38 232 GLN A CA 1
ATOM 1670 C C . GLN A 1 232 ? -23.816 -10.016 36.666 1.00 69.38 232 GLN A C 1
ATOM 1672 O O . GLN A 1 232 ? -24.467 -10.933 37.166 1.00 69.38 232 GLN A O 1
ATOM 1677 N N . TYR A 1 233 ? -24.323 -8.798 36.472 1.00 66.62 233 TYR A N 1
ATOM 1678 C CA . TYR A 1 233 ? -25.693 -8.437 36.828 1.00 66.62 233 TYR A CA 1
ATOM 1679 C C . TYR A 1 233 ? -26.736 -9.239 36.030 1.00 66.62 233 TYR A C 1
ATOM 1681 O O . TYR A 1 233 ? -27.651 -9.833 36.611 1.00 66.62 233 TYR A O 1
ATOM 1689 N N . PHE A 1 234 ? -26.581 -9.328 34.705 1.00 55.72 234 PHE A N 1
ATOM 1690 C CA . PHE A 1 234 ? -27.516 -10.056 33.843 1.00 55.72 234 PHE A CA 1
ATOM 1691 C C . PHE A 1 234 ? -27.455 -11.574 34.031 1.00 55.72 234 PHE A C 1
ATOM 1693 O O . PHE A 1 234 ? -28.481 -12.240 33.917 1.00 55.72 234 PHE A O 1
ATOM 1700 N N . ARG A 1 235 ? -26.307 -12.145 34.405 1.00 64.81 235 ARG A N 1
ATOM 1701 C CA . ARG A 1 235 ? -26.220 -13.570 34.771 1.00 64.81 235 ARG A CA 1
ATOM 1702 C C . ARG A 1 235 ? -27.113 -13.937 35.957 1.00 64.81 235 ARG A C 1
ATOM 1704 O O . ARG A 1 235 ? -27.562 -15.078 36.026 1.00 64.81 235 ARG A O 1
ATOM 1711 N N . GLN A 1 236 ? -27.390 -12.981 36.841 1.00 70.62 236 GLN A N 1
ATOM 1712 C CA . GLN A 1 236 ? -28.231 -13.169 38.024 1.00 70.62 236 GLN A CA 1
ATOM 1713 C C . GLN A 1 236 ? -29.719 -12.868 37.766 1.00 70.62 236 GLN A C 1
ATOM 1715 O O . GLN A 1 236 ? -30.568 -13.458 38.425 1.00 70.62 236 GLN A O 1
ATOM 1720 N N . HIS A 1 237 ? -30.046 -11.996 36.802 1.00 64.06 237 HIS A N 1
ATOM 1721 C CA . HIS A 1 237 ? -31.406 -11.450 36.644 1.00 64.06 237 HIS A CA 1
ATOM 1722 C C . HIS A 1 237 ? -32.049 -11.673 35.262 1.00 64.06 237 HIS A C 1
ATOM 1724 O O . HIS A 1 237 ? -33.223 -11.357 35.082 1.00 64.06 237 HIS A O 1
ATOM 1730 N N . ALA A 1 238 ? -31.322 -12.198 34.269 1.00 61.66 238 ALA A N 1
ATOM 1731 C CA . ALA A 1 238 ? -31.812 -12.301 32.895 1.00 61.66 238 ALA A CA 1
ATOM 1732 C C . ALA A 1 238 ? -32.389 -13.681 32.532 1.00 61.66 238 ALA A C 1
ATOM 1734 O O . ALA A 1 238 ? -31.959 -14.746 33.000 1.00 61.66 238 ALA A O 1
ATOM 1735 N N . THR A 1 239 ? -33.335 -13.666 31.594 1.00 72.44 239 THR A N 1
ATOM 1736 C CA . THR A 1 239 ? -33.893 -14.879 30.981 1.00 72.44 239 THR A CA 1
ATOM 1737 C C . THR A 1 239 ? -32.813 -15.662 30.218 1.00 72.44 239 THR A C 1
ATOM 1739 O O . THR A 1 239 ? -31.752 -15.138 29.870 1.00 72.44 239 THR A O 1
ATOM 1742 N N . SER A 1 240 ? -33.056 -16.944 29.948 1.00 66.06 240 SER A N 1
ATOM 1743 C CA . SER A 1 240 ? -32.113 -17.816 29.228 1.00 66.06 240 SER A CA 1
ATOM 1744 C C . SER A 1 240 ? -31.743 -17.295 27.827 1.00 66.06 240 SER A C 1
ATOM 1746 O O . SER A 1 240 ? -30.586 -17.403 27.422 1.00 66.06 240 SER A O 1
ATOM 1748 N N . GLY A 1 241 ? -32.689 -16.677 27.110 1.00 51.19 241 GLY A N 1
ATOM 1749 C CA . GLY A 1 241 ? -32.449 -16.060 25.798 1.00 51.19 241 GLY A CA 1
ATOM 1750 C C . GLY A 1 241 ? -31.573 -14.803 25.863 1.00 51.19 241 GLY A C 1
ATOM 1751 O O . GLY A 1 241 ? -30.655 -14.649 25.061 1.00 51.19 241 GLY A O 1
ATOM 1752 N N . GLN A 1 242 ? -31.792 -13.942 26.862 1.00 50.12 242 GLN A N 1
ATOM 1753 C CA . GLN A 1 242 ? -30.976 -12.742 27.091 1.00 50.12 242 GLN A CA 1
ATOM 1754 C C . GLN A 1 242 ? -29.536 -13.094 27.487 1.00 50.12 242 GLN A C 1
ATOM 1756 O O . GLN A 1 242 ? -28.601 -12.450 27.018 1.00 50.12 242 GLN A O 1
ATOM 1761 N N . ARG A 1 243 ? -29.343 -14.158 28.280 1.00 59.09 243 ARG A N 1
ATOM 1762 C CA . ARG A 1 243 ? -28.006 -14.673 28.625 1.00 59.09 243 ARG A CA 1
ATOM 1763 C C . ARG A 1 243 ? -27.229 -15.139 27.395 1.00 59.09 243 ARG A C 1
ATOM 1765 O O . ARG A 1 243 ? -26.099 -14.708 27.209 1.00 59.09 243 ARG A O 1
ATOM 1772 N N . LYS A 1 244 ? -27.854 -15.928 26.511 1.00 58.09 244 LYS A N 1
ATOM 1773 C CA . LYS A 1 244 ? -27.223 -16.378 25.256 1.00 58.09 244 LYS A CA 1
ATOM 1774 C C . LYS A 1 244 ? -26.807 -15.219 24.350 1.00 58.09 244 LYS A C 1
ATOM 1776 O O . LYS A 1 244 ? -25.715 -15.252 23.795 1.00 58.09 244 LYS A O 1
ATOM 1781 N N . PHE A 1 245 ? -27.656 -14.201 24.209 1.00 51.72 245 PHE A N 1
ATOM 1782 C CA . PHE A 1 245 ? -27.339 -13.022 23.401 1.00 51.72 245 PHE A CA 1
ATOM 1783 C C . PHE A 1 245 ? -26.145 -12.236 23.969 1.00 51.72 245 PHE A C 1
ATOM 1785 O O . PHE A 1 245 ? -25.239 -11.870 23.223 1.00 51.72 245 PHE A O 1
ATOM 1792 N N . ILE A 1 246 ? -26.109 -12.029 25.290 1.00 59.25 246 ILE A N 1
ATOM 1793 C CA . ILE A 1 246 ? -25.018 -11.321 25.975 1.00 59.25 246 ILE A CA 1
ATOM 1794 C C . ILE A 1 246 ? -23.709 -12.119 25.915 1.00 59.25 246 ILE A C 1
ATOM 1796 O O . ILE A 1 246 ? -22.672 -11.541 25.602 1.00 59.25 246 ILE A O 1
ATOM 1800 N N . ASP A 1 247 ? -23.739 -13.432 26.158 1.00 62.03 247 ASP A N 1
ATOM 1801 C CA . ASP A 1 247 ? -22.540 -14.276 26.080 1.00 62.03 247 ASP A CA 1
ATOM 1802 C C . ASP A 1 247 ? -21.950 -14.262 24.658 1.00 62.03 247 ASP A C 1
ATOM 1804 O O . ASP A 1 247 ? -20.745 -14.083 24.491 1.00 62.03 247 ASP A O 1
ATOM 1808 N N . MET A 1 248 ? -22.794 -14.349 23.624 1.00 55.44 248 MET A N 1
ATOM 1809 C CA . MET A 1 248 ? -22.351 -14.278 22.228 1.00 55.44 248 MET A CA 1
ATOM 1810 C C . MET A 1 248 ? -21.739 -12.909 21.888 1.00 55.44 248 MET A C 1
ATOM 1812 O O . MET A 1 248 ? -20.703 -12.835 21.225 1.00 55.44 248 MET A O 1
ATOM 1816 N N . TYR A 1 249 ? -22.335 -11.825 22.392 1.00 52.50 249 TYR A N 1
ATOM 1817 C CA . TYR A 1 249 ? -21.816 -10.467 22.227 1.00 52.50 249 TYR A CA 1
ATOM 1818 C C . TYR A 1 249 ? -20.448 -10.281 22.906 1.00 52.50 249 TYR A C 1
ATOM 1820 O O . TYR A 1 249 ? -19.531 -9.721 22.308 1.00 52.50 249 TYR A O 1
ATOM 1828 N N . ILE A 1 250 ? -20.275 -10.804 24.123 1.00 61.09 250 ILE A N 1
ATOM 1829 C CA . ILE A 1 250 ? -19.031 -10.692 24.898 1.00 61.09 250 ILE A CA 1
ATOM 1830 C C . ILE A 1 250 ? -17.914 -11.544 24.301 1.00 61.09 250 ILE A C 1
ATOM 1832 O O . ILE A 1 250 ? -16.788 -11.067 24.177 1.00 61.09 250 ILE A O 1
ATOM 1836 N N . THR A 1 251 ? -18.201 -12.784 23.900 1.00 61.72 251 THR A N 1
ATOM 1837 C CA . THR A 1 251 ? -17.210 -13.634 23.228 1.00 61.72 251 THR A CA 1
ATOM 1838 C C . THR A 1 251 ? -16.744 -12.989 21.928 1.00 61.72 251 THR A C 1
ATOM 1840 O O . THR A 1 251 ? -15.539 -12.889 21.697 1.00 61.72 251 THR A O 1
ATOM 1843 N N . SER A 1 252 ? -17.681 -12.472 21.126 1.00 52.28 252 SER A N 1
ATOM 1844 C CA . SER A 1 252 ? -17.353 -11.739 19.903 1.00 52.28 252 SER A CA 1
ATOM 1845 C C . SER A 1 252 ? -16.492 -10.512 20.198 1.00 52.28 252 SER A C 1
ATOM 1847 O O . SER A 1 252 ? -15.537 -10.255 19.469 1.00 52.28 252 SER A O 1
ATOM 1849 N N . GLN A 1 253 ? -16.791 -9.762 21.259 1.00 55.47 253 GLN A N 1
ATOM 1850 C CA . GLN A 1 253 ? -16.006 -8.596 21.654 1.00 55.47 253 GLN A CA 1
ATOM 1851 C C . GLN A 1 253 ? -14.588 -8.981 22.097 1.00 55.47 253 GLN A C 1
ATOM 1853 O O . GLN A 1 253 ? -13.627 -8.407 21.601 1.00 55.47 253 GLN A O 1
ATOM 1858 N N . ALA A 1 254 ? -14.433 -9.967 22.981 1.00 60.50 254 ALA A N 1
ATOM 1859 C CA . ALA A 1 254 ? -13.127 -10.378 23.500 1.00 60.50 254 ALA A CA 1
ATOM 1860 C C . ALA A 1 254 ? -12.202 -10.934 22.402 1.00 60.50 254 ALA A C 1
ATOM 1862 O O . ALA A 1 254 ? -10.998 -10.675 22.405 1.00 60.50 254 ALA A O 1
ATOM 1863 N N . GLN A 1 255 ? -12.761 -11.676 21.440 1.00 54.22 255 GLN A N 1
ATOM 1864 C CA . GLN A 1 255 ? -12.030 -12.148 20.256 1.00 54.22 255 GLN A CA 1
ATOM 1865 C C . GLN A 1 255 ? -11.568 -10.981 19.379 1.00 54.22 255 GLN A C 1
ATOM 1867 O O . GLN A 1 255 ? -10.432 -10.944 18.909 1.00 54.22 255 GLN A O 1
ATOM 1872 N N . THR A 1 256 ? -12.451 -10.007 19.202 1.00 56.16 256 THR A N 1
ATOM 1873 C CA . THR A 1 256 ? -12.211 -8.806 18.411 1.00 56.16 256 THR A CA 1
ATOM 1874 C C . THR A 1 256 ? -11.142 -7.902 19.041 1.00 56.16 256 THR A C 1
ATOM 1876 O O . THR A 1 256 ? -10.261 -7.403 18.340 1.00 56.16 256 THR A O 1
ATOM 1879 N N . GLU A 1 257 ? -11.164 -7.755 20.366 1.00 60.75 257 GLU A N 1
ATOM 1880 C CA . GLU A 1 257 ? -10.172 -6.993 21.126 1.00 60.75 257 GLU A CA 1
ATOM 1881 C C . GLU A 1 257 ? -8.788 -7.650 21.065 1.00 60.75 257 GLU A C 1
ATOM 1883 O O . GLU A 1 257 ? -7.809 -6.962 20.791 1.00 60.75 257 GLU A O 1
ATOM 1888 N N . ASN A 1 258 ? -8.701 -8.979 21.218 1.00 63.03 258 ASN A N 1
ATOM 1889 C CA . ASN A 1 258 ? -7.432 -9.707 21.081 1.00 63.03 258 ASN A CA 1
ATOM 1890 C C . ASN A 1 258 ? -6.792 -9.494 19.705 1.00 63.03 258 ASN A C 1
ATOM 1892 O O . ASN A 1 258 ? -5.588 -9.265 19.602 1.00 63.03 258 ASN A O 1
ATOM 1896 N N . LEU A 1 259 ? -7.603 -9.546 18.648 1.00 58.34 259 LEU A N 1
ATOM 1897 C CA . LEU A 1 259 ? -7.132 -9.337 17.285 1.00 58.34 259 LEU A CA 1
ATOM 1898 C C . LEU A 1 259 ? -6.648 -7.892 17.075 1.00 58.34 259 LEU A C 1
ATOM 1900 O O . LEU A 1 259 ? -5.592 -7.665 16.486 1.00 58.34 259 LEU A O 1
ATOM 1904 N N . SER A 1 260 ? -7.386 -6.914 17.608 1.00 62.28 260 SER A N 1
ATOM 1905 C CA . SER A 1 260 ? -6.990 -5.504 17.562 1.00 62.28 260 SER A CA 1
ATOM 1906 C C . SER A 1 260 ? -5.690 -5.242 18.327 1.00 62.28 260 SER A C 1
ATOM 1908 O O . SER A 1 260 ? -4.824 -4.531 17.820 1.00 62.28 260 SER A O 1
ATOM 1910 N N . ASP A 1 261 ? -5.525 -5.822 19.519 1.00 65.69 261 ASP A N 1
ATOM 1911 C CA . ASP A 1 261 ? -4.304 -5.696 20.319 1.00 65.69 261 ASP A CA 1
ATOM 1912 C C . ASP A 1 261 ? -3.102 -6.337 19.616 1.00 65.69 261 ASP A C 1
ATOM 1914 O O . ASP A 1 261 ? -2.006 -5.780 19.643 1.00 65.69 261 ASP A O 1
ATOM 1918 N N . GLN A 1 262 ? -3.290 -7.472 18.937 1.00 67.88 262 GLN A N 1
ATOM 1919 C CA . GLN A 1 262 ? -2.233 -8.102 18.145 1.00 67.88 262 GLN A CA 1
ATOM 1920 C C . GLN A 1 262 ? -1.758 -7.198 17.002 1.00 67.88 262 GLN A C 1
ATOM 1922 O O . GLN A 1 262 ? -0.554 -6.957 16.889 1.00 67.88 262 GLN A O 1
ATOM 1927 N N . TYR A 1 263 ? -2.673 -6.644 16.200 1.00 69.44 263 TYR A N 1
ATOM 1928 C CA . TYR A 1 263 ? -2.305 -5.740 15.104 1.00 69.44 263 TYR A CA 1
ATOM 1929 C C . TYR A 1 263 ? -1.658 -4.448 15.605 1.00 69.44 263 TYR A C 1
ATOM 1931 O O . TYR A 1 263 ? -0.683 -3.972 15.024 1.00 69.44 263 TYR A O 1
ATOM 1939 N N . LEU A 1 264 ? -2.151 -3.907 16.718 1.00 68.50 264 LEU A N 1
ATOM 1940 C CA . LEU A 1 264 ? -1.569 -2.736 17.363 1.00 68.50 264 LEU A CA 1
ATOM 1941 C C . LEU A 1 264 ? -0.162 -2.981 17.887 1.00 68.50 264 LEU A C 1
ATOM 1943 O O . LEU A 1 264 ? 0.727 -2.158 17.676 1.00 68.50 264 LEU A O 1
ATOM 1947 N N . ASN A 1 265 ? 0.048 -4.114 18.550 1.00 73.31 265 ASN A N 1
ATOM 1948 C CA . ASN A 1 265 ? 1.360 -4.486 19.051 1.00 73.31 265 ASN A CA 1
ATOM 1949 C C . ASN A 1 265 ? 2.342 -4.683 17.894 1.00 73.31 265 ASN A C 1
ATOM 1951 O O . ASN A 1 265 ? 3.479 -4.238 18.007 1.00 73.31 265 ASN A O 1
ATOM 1955 N N . GLN A 1 266 ? 1.908 -5.281 16.779 1.00 74.50 266 GLN A N 1
ATOM 1956 C CA . GLN A 1 266 ? 2.732 -5.436 15.576 1.00 74.50 266 GLN A CA 1
ATOM 1957 C C . GLN A 1 266 ? 3.068 -4.086 14.927 1.00 74.50 266 GLN A C 1
ATOM 1959 O O . GLN A 1 266 ? 4.227 -3.852 14.592 1.00 74.50 266 GLN A O 1
ATOM 1964 N N . LEU A 1 267 ? 2.108 -3.159 14.830 1.00 75.81 267 LEU A N 1
ATOM 1965 C CA . LEU A 1 267 ? 2.373 -1.792 14.365 1.00 75.81 267 LEU A CA 1
ATOM 1966 C C . LEU A 1 267 ? 3.347 -1.049 15.285 1.00 75.81 267 LEU A C 1
ATOM 1968 O O . LEU A 1 267 ? 4.205 -0.318 14.800 1.00 75.81 267 LEU A O 1
ATOM 1972 N N . ALA A 1 268 ? 3.253 -1.255 16.600 1.00 77.69 268 ALA A N 1
ATOM 1973 C CA . ALA A 1 268 ? 4.155 -0.646 17.572 1.00 77.69 268 ALA A CA 1
ATOM 1974 C C . ALA A 1 268 ? 5.604 -1.163 17.473 1.00 77.69 268 ALA A C 1
ATOM 1976 O O . ALA A 1 268 ? 6.510 -0.477 17.943 1.00 77.69 268 ALA A O 1
ATOM 1977 N N . GLN A 1 269 ? 5.839 -2.326 16.849 1.00 84.19 269 GLN A N 1
ATOM 1978 C CA . GLN A 1 269 ? 7.191 -2.838 16.582 1.00 84.19 269 GLN A CA 1
ATOM 1979 C C . GLN A 1 269 ? 7.841 -2.227 15.331 1.00 84.19 269 GLN A C 1
ATOM 1981 O O . GLN A 1 269 ? 9.004 -2.510 15.054 1.00 84.19 269 GLN A O 1
ATOM 1986 N N . LEU A 1 270 ? 7.133 -1.394 14.559 1.00 85.06 270 LEU A N 1
ATOM 1987 C CA . LEU A 1 270 ? 7.702 -0.750 13.374 1.00 85.06 270 LEU A CA 1
ATOM 1988 C C . LEU A 1 270 ? 8.624 0.407 13.785 1.00 85.06 270 LEU A C 1
ATOM 1990 O O . LEU A 1 270 ? 8.185 1.534 14.026 1.00 85.06 270 LEU A O 1
ATOM 1994 N N . THR A 1 271 ? 9.924 0.119 13.864 1.00 89.12 271 THR A N 1
ATOM 1995 C CA . THR A 1 271 ? 10.953 1.061 14.338 1.00 89.12 271 THR A CA 1
ATOM 1996 C C . THR A 1 271 ? 11.630 1.870 13.233 1.00 89.12 271 THR A C 1
ATOM 1998 O O . THR A 1 271 ? 12.367 2.810 13.530 1.00 89.12 271 THR A O 1
ATOM 2001 N N . ASP A 1 272 ? 11.379 1.551 11.965 1.00 91.94 272 ASP A N 1
ATOM 2002 C CA . ASP A 1 272 ? 11.963 2.223 10.802 1.00 91.94 272 ASP A CA 1
ATOM 2003 C C . ASP A 1 272 ? 10.913 2.527 9.719 1.00 91.94 272 ASP A C 1
ATOM 2005 O O . ASP A 1 272 ? 9.728 2.250 9.885 1.00 91.94 272 ASP A O 1
ATOM 2009 N N . ASN A 1 273 ? 11.344 3.159 8.624 1.00 91.25 273 ASN A N 1
ATOM 2010 C CA . ASN A 1 273 ? 10.498 3.500 7.474 1.00 91.25 273 ASN A CA 1
ATOM 2011 C C . ASN A 1 273 ? 10.890 2.709 6.207 1.00 91.25 273 ASN A C 1
ATOM 2013 O O . ASN A 1 273 ? 10.608 3.156 5.095 1.00 91.25 273 ASN A O 1
ATOM 2017 N N . SER A 1 274 ? 11.580 1.575 6.362 1.00 93.00 274 SER A N 1
ATOM 2018 C CA . SER A 1 274 ? 12.045 0.752 5.240 1.00 93.00 274 SER A CA 1
ATOM 2019 C C . SER A 1 274 ? 10.879 0.255 4.374 1.00 93.00 274 SER A C 1
ATOM 2021 O O . SER A 1 274 ? 9.750 0.162 4.869 1.00 93.00 274 SER A O 1
ATOM 2023 N N . PRO A 1 275 ? 11.123 -0.131 3.107 1.00 90.94 275 PRO A N 1
ATOM 2024 C CA . PRO A 1 275 ? 10.102 -0.762 2.269 1.00 90.94 275 PRO A CA 1
ATOM 2025 C C . PRO A 1 275 ? 9.414 -1.957 2.948 1.00 90.94 275 PRO A C 1
ATOM 2027 O O . PRO A 1 275 ? 8.197 -2.100 2.876 1.00 90.94 275 PRO A O 1
ATOM 2030 N N . ALA A 1 276 ? 10.164 -2.772 3.698 1.00 92.00 276 ALA A N 1
ATOM 2031 C CA . ALA A 1 276 ? 9.605 -3.882 4.469 1.00 92.00 276 ALA A CA 1
ATOM 2032 C C . ALA A 1 276 ? 8.630 -3.409 5.566 1.00 92.00 276 ALA A C 1
ATOM 2034 O O . ALA A 1 276 ? 7.530 -3.956 5.700 1.00 92.00 276 ALA A O 1
ATOM 2035 N N . SER A 1 277 ? 8.988 -2.361 6.315 1.00 93.50 277 SER A N 1
ATOM 2036 C CA . SER A 1 277 ? 8.107 -1.757 7.325 1.00 93.50 277 SER A CA 1
ATOM 2037 C C . SER A 1 277 ? 6.873 -1.098 6.705 1.00 93.50 277 SER A C 1
ATOM 2039 O O . SER A 1 277 ? 5.791 -1.154 7.288 1.00 93.50 277 SER A O 1
ATOM 2041 N N . GLN A 1 278 ? 6.997 -0.516 5.509 1.00 94.12 278 GLN A N 1
ATOM 2042 C CA . GLN A 1 278 ? 5.869 0.029 4.749 1.00 94.12 278 GLN A CA 1
ATOM 2043 C C . GLN A 1 278 ? 4.890 -1.068 4.310 1.00 94.12 278 GLN A C 1
ATOM 2045 O O . GLN A 1 278 ? 3.694 -0.959 4.584 1.00 94.12 278 GLN A O 1
ATOM 2050 N N . CYS A 1 279 ? 5.388 -2.158 3.715 1.00 93.00 279 CYS A N 1
ATOM 2051 C CA . CYS A 1 279 ? 4.579 -3.329 3.364 1.00 93.00 279 CYS A CA 1
ATOM 2052 C C . CYS A 1 279 ? 3.875 -3.915 4.592 1.00 93.00 279 CYS A C 1
ATOM 2054 O O . CYS A 1 279 ? 2.674 -4.184 4.553 1.00 93.00 279 CYS A O 1
ATOM 2056 N N . THR A 1 280 ? 4.602 -4.060 5.702 1.00 91.75 280 THR A N 1
ATOM 2057 C CA . THR A 1 280 ? 4.042 -4.563 6.963 1.00 91.75 280 THR A CA 1
ATOM 2058 C C . THR A 1 280 ? 2.922 -3.651 7.464 1.00 91.75 280 THR A C 1
ATOM 2060 O O . THR A 1 280 ? 1.833 -4.132 7.770 1.00 91.75 280 THR A O 1
ATOM 2063 N N . ALA A 1 281 ? 3.129 -2.330 7.472 1.00 87.75 281 ALA A N 1
ATOM 2064 C CA . ALA A 1 281 ? 2.092 -1.374 7.849 1.00 87.75 281 ALA A CA 1
ATOM 2065 C C . ALA A 1 281 ? 0.849 -1.475 6.946 1.00 87.75 281 ALA A C 1
ATOM 2067 O O . ALA A 1 281 ? -0.268 -1.513 7.459 1.00 87.75 281 ALA A O 1
ATOM 2068 N N . ALA A 1 282 ? 1.023 -1.563 5.623 1.00 91.62 282 ALA A N 1
ATOM 2069 C CA . ALA A 1 282 ? -0.087 -1.704 4.678 1.00 91.62 282 ALA A CA 1
ATOM 2070 C C . ALA A 1 282 ? -0.909 -2.974 4.937 1.00 91.62 282 ALA A C 1
ATOM 2072 O O . ALA A 1 282 ? -2.136 -2.912 5.000 1.00 91.62 282 ALA A O 1
ATOM 2073 N N . VAL A 1 283 ? -0.242 -4.114 5.151 1.00 89.50 283 VAL A N 1
ATOM 2074 C CA . VAL A 1 283 ? -0.908 -5.390 5.451 1.00 89.50 283 VAL A CA 1
ATOM 2075 C C . VAL A 1 283 ? -1.687 -5.310 6.764 1.00 89.50 283 VAL A C 1
ATOM 2077 O O . VAL A 1 283 ? -2.845 -5.725 6.803 1.00 89.50 283 VAL A O 1
ATOM 2080 N N . LEU A 1 284 ? -1.109 -4.722 7.815 1.00 80.44 284 LEU A N 1
ATOM 2081 C CA . LEU A 1 284 ? -1.791 -4.569 9.105 1.00 80.44 284 LEU A CA 1
ATOM 2082 C C . LEU A 1 284 ? -3.014 -3.653 8.992 1.00 80.44 284 LEU A C 1
ATOM 2084 O O . LEU A 1 284 ? -4.090 -3.979 9.492 1.00 80.44 284 LEU A O 1
ATOM 2088 N N . LEU A 1 285 ? -2.895 -2.529 8.281 1.00 79.62 285 LEU A N 1
ATOM 2089 C CA . LEU A 1 285 ? -4.025 -1.631 8.037 1.00 79.62 285 LEU A CA 1
ATOM 2090 C C . LEU A 1 285 ? -5.118 -2.291 7.174 1.00 79.62 285 LEU A C 1
ATOM 2092 O O . LEU A 1 285 ? -6.303 -2.058 7.424 1.00 79.62 285 LEU A O 1
ATOM 2096 N N . ALA A 1 286 ? -4.752 -3.138 6.206 1.00 80.12 286 ALA A N 1
ATOM 2097 C CA . ALA A 1 286 ? -5.692 -3.928 5.408 1.00 80.12 286 ALA A CA 1
ATOM 2098 C C . ALA A 1 286 ? -6.429 -4.974 6.262 1.00 80.12 286 ALA A C 1
ATOM 2100 O O . ALA A 1 286 ? -7.651 -5.096 6.188 1.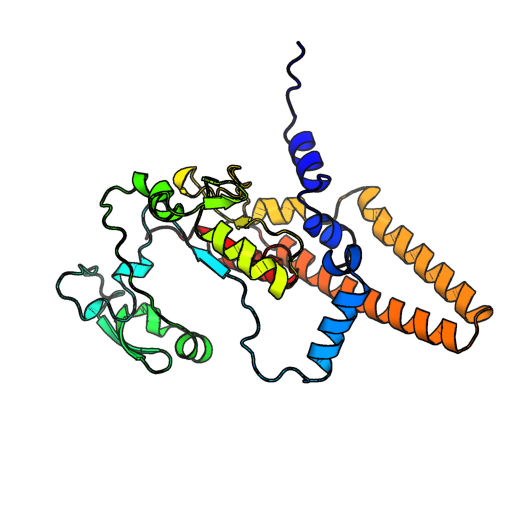00 80.12 286 ALA A O 1
ATOM 2101 N N . GLN A 1 287 ? -5.711 -5.685 7.135 1.00 76.00 287 GLN A N 1
ATOM 2102 C CA . GLN A 1 287 ? -6.294 -6.649 8.075 1.00 76.00 287 GLN A CA 1
ATOM 2103 C C . GLN A 1 287 ? -7.248 -5.982 9.076 1.00 76.00 287 GLN A C 1
ATOM 2105 O O . GLN A 1 287 ? -8.282 -6.550 9.426 1.00 76.00 287 GLN A O 1
ATOM 2110 N N . MET A 1 288 ? -6.961 -4.737 9.464 1.00 71.12 288 MET A N 1
ATOM 2111 C CA . MET A 1 288 ? -7.853 -3.887 10.262 1.00 71.12 288 MET A CA 1
ATOM 2112 C C . MET A 1 288 ? -8.980 -3.227 9.444 1.00 71.12 288 MET A C 1
ATOM 2114 O O . MET A 1 288 ? -9.778 -2.467 9.997 1.00 71.12 288 MET A O 1
ATOM 2118 N N . LYS A 1 289 ? -9.061 -3.504 8.136 1.00 73.12 289 LYS A N 1
ATOM 2119 C CA . LYS A 1 289 ? -10.017 -2.923 7.180 1.00 73.12 289 LYS A CA 1
ATOM 2120 C C . LYS A 1 289 ? -10.016 -1.391 7.148 1.00 73.12 289 LYS A C 1
ATOM 2122 O O . LYS A 1 289 ? -11.057 -0.780 6.912 1.00 73.12 289 LYS A O 1
ATOM 2127 N N . VAL A 1 290 ? -8.881 -0.742 7.408 1.00 76.31 290 VAL A N 1
ATOM 2128 C CA . VAL A 1 290 ? -8.812 0.726 7.502 1.00 76.31 290 VAL A CA 1
ATOM 2129 C C . VAL A 1 290 ? -9.183 1.360 6.165 1.00 76.31 290 VAL A C 1
ATOM 2131 O O . VAL A 1 290 ? -10.172 2.083 6.089 1.00 76.31 290 VAL A O 1
ATOM 2134 N N . SER A 1 291 ? -8.439 1.029 5.112 1.00 83.12 291 SER A N 1
ATOM 2135 C CA . SER A 1 291 ? -8.584 1.561 3.755 1.00 83.12 291 SER A CA 1
ATOM 2136 C C . SER A 1 291 ? -8.555 0.413 2.742 1.00 83.12 291 SER A C 1
ATOM 2138 O O . SER A 1 291 ? -7.957 -0.625 3.029 1.00 83.12 291 SER A O 1
ATOM 2140 N N . PRO A 1 292 ? -9.195 0.555 1.570 1.00 87.44 292 PRO A N 1
ATOM 2141 C CA . PRO A 1 292 ? -9.147 -0.465 0.525 1.00 87.44 292 PRO A CA 1
ATOM 2142 C C . PRO A 1 292 ? -7.850 -0.415 -0.296 1.00 87.44 292 PRO A C 1
ATOM 2144 O O . PRO A 1 292 ? -7.495 -1.401 -0.943 1.00 87.44 292 PRO A O 1
ATOM 2147 N N . VAL A 1 293 ? -7.159 0.731 -0.283 1.00 94.62 293 VAL A N 1
ATOM 2148 C CA . VAL A 1 293 ? -5.959 1.001 -1.081 1.00 94.62 293 VAL A CA 1
ATOM 2149 C C . VAL A 1 293 ? -4.883 1.653 -0.216 1.00 94.62 293 VAL A C 1
ATOM 2151 O O . VAL A 1 293 ? -5.163 2.581 0.553 1.00 94.62 293 VAL A O 1
ATOM 2154 N N . PHE A 1 294 ? -3.650 1.186 -0.378 1.00 94.38 294 PHE A N 1
ATOM 2155 C CA . PHE A 1 294 ? -2.459 1.702 0.286 1.00 94.38 294 PHE A CA 1
ATOM 2156 C C . PHE A 1 294 ? -1.401 2.021 -0.764 1.00 94.38 294 PHE A C 1
ATOM 2158 O O . PHE A 1 294 ? -1.162 1.191 -1.639 1.00 94.38 294 PHE A O 1
ATOM 2165 N N . THR A 1 295 ? -0.773 3.193 -0.694 1.00 93.50 295 THR A N 1
ATOM 2166 C CA . THR A 1 295 ? 0.388 3.500 -1.543 1.00 93.50 295 THR A CA 1
ATOM 2167 C C . THR A 1 295 ? 1.675 3.398 -0.738 1.00 93.50 295 THR A C 1
ATOM 2169 O O . THR A 1 295 ? 1.678 3.749 0.440 1.00 93.50 295 THR A O 1
ATOM 2172 N N . LEU A 1 296 ? 2.730 2.871 -1.355 1.00 93.38 296 LEU A N 1
ATOM 2173 C CA . LEU A 1 296 ? 4.061 2.668 -0.793 1.00 93.38 296 LEU A CA 1
ATOM 2174 C C . LEU A 1 296 ? 5.117 3.390 -1.624 1.00 93.38 296 LEU A C 1
ATOM 2176 O O . LEU A 1 296 ? 4.917 3.593 -2.818 1.00 93.38 296 LEU A O 1
ATOM 2180 N N . HIS A 1 297 ? 6.256 3.678 -1.001 1.00 90.62 297 HIS A N 1
ATOM 2181 C CA . HIS A 1 297 ? 7.480 4.084 -1.678 1.00 90.62 297 HIS A CA 1
ATOM 2182 C C . HIS A 1 297 ? 8.522 2.969 -1.563 1.00 90.62 297 HIS A C 1
ATOM 2184 O O . HIS A 1 297 ? 9.099 2.731 -0.491 1.00 90.62 297 HIS A O 1
ATOM 2190 N N . ILE A 1 298 ? 8.793 2.306 -2.683 1.00 86.56 298 ILE A N 1
ATOM 2191 C CA . ILE A 1 298 ? 9.956 1.435 -2.837 1.00 86.56 298 ILE A CA 1
ATOM 2192 C C . ILE A 1 298 ? 10.965 2.221 -3.678 1.00 86.56 298 ILE A C 1
ATOM 2194 O O . ILE A 1 298 ? 10.646 2.546 -4.819 1.00 86.56 298 ILE A O 1
ATOM 2198 N N . PRO A 1 299 ? 12.142 2.567 -3.126 1.00 76.56 299 PRO A N 1
ATOM 2199 C CA . PRO A 1 299 ? 13.085 3.431 -3.818 1.00 76.56 299 PRO A CA 1
ATOM 2200 C C . PRO A 1 299 ? 13.595 2.780 -5.104 1.00 76.56 299 PRO A C 1
ATOM 2202 O O . PRO A 1 299 ? 13.759 1.557 -5.181 1.00 76.56 299 PRO A O 1
ATOM 2205 N N . PHE A 1 300 ? 13.892 3.628 -6.086 1.00 65.38 300 PHE A N 1
ATOM 2206 C CA . PHE A 1 300 ? 14.712 3.259 -7.231 1.00 65.38 300 PHE A CA 1
ATOM 2207 C C . PHE A 1 300 ? 16.113 2.846 -6.746 1.00 65.38 300 PHE A C 1
ATOM 2209 O O . PHE A 1 300 ? 16.640 3.458 -5.813 1.00 65.38 300 PHE A O 1
ATOM 2216 N N . GLY A 1 301 ? 16.653 1.772 -7.333 1.00 55.00 301 GLY A N 1
ATOM 2217 C CA . GLY A 1 301 ? 17.926 1.150 -6.941 1.00 55.00 301 GLY A CA 1
ATOM 2218 C C . GLY A 1 301 ? 19.114 2.097 -6.996 1.00 55.00 301 GLY A C 1
ATOM 2219 O O . GLY A 1 301 ? 19.267 2.774 -8.037 1.00 55.00 301 GLY A O 1
#

pLDDT: mean 70.91, std 18.35, range [31.44, 94.62]

Radius of gyration: 22.99 Å; Cα contacts (8 Å, |Δi|>4): 423; chains: 1; bounding box: 58×60×66 Å

Nearest PDB structures (foldseek):
  3kmi-assembly1_B  TM=5.053E-01  e=2.345E+00  Clostridioides difficile 630
  3bve-assembly1_A  TM=7.458E-01  e=9.104E+00  Helicobacter pylori

Secondary structure (DSSP, 8-state):
-------HHHHHHHHHHSTT-HHHHHHHHTS-HHHHH-HHHHHHHHHHHHTT----S-----EEEE--TT--TTTTTSTTGGG-TTS-----GGG-EEEEEETTEEEEEEGGGGGS-HHHHHH------------GGGHHHHHTTTTT-B-GGG-B--HHHHHHHHHHHHHT-S-SS-EEES--SGGGPPEETTEEPPEE-HHHHHHHHSPPPSHHHHHHHHHHHHHHHHHHHHHHH--HHHHHHHHHHHHHHHHHHHHHHHHHHHHHT--S--HHHHHHHHHHHHHTT--SEEEE-----